Protein AF-A0A9E5M6S0-F1 (afdb_monomer_lite)

Secondary structure (DSSP, 8-state):
--TT-HHHHTS-HHHHHHHHHHHHHHHHHHHHHHTT-HHHHHHHHHHHHHH-TT---HHHHHHHHHHHHHHHHHHHHHHHHHHHT-HHHHHHHHHHHHHH-TT-THHHHHHTTT---HHHHHHHHHHHHHHHHTT-HHHHHHTHHHHHHHHTT-HHHHHHHHHHHHHHHHHHHHHHHHHHHHHTT-HHHHHHHHHHHHHH-TT-HHHHHHHHHHHHHTHHHHHHHHHHHHHHHT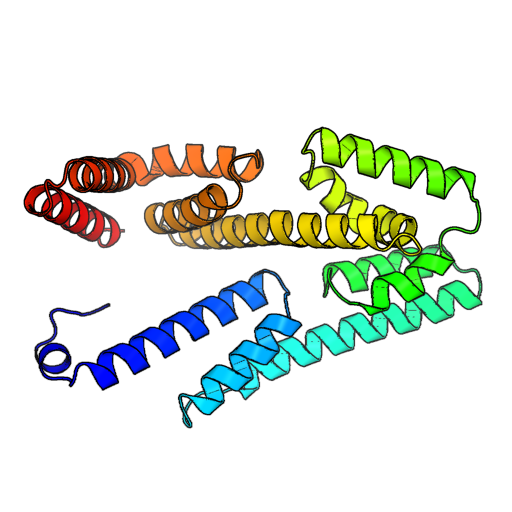T-HHHHHHHHHHHHHHHH--

Sequence (254 aa):
MGEYLPEIRLLPREKKRQVLDFTRNANQLLAALEVKDYDRGAQLVKSLNAMAKDFDDSKPLAAIETARTVSAMHLAKAKTAAASGDRATLEAELRAATEIWPRNPALAEVSSAIFTQTDLQQQALSDFDHLYAQKNLRQIFDDKVRFIAATAMYPERQEKLKGVLDRVQSAEAALMRASELAKRGDPAGAWESVEHGFSDYPDDPKLNQVRADLTTQAAGFVKSIRTAQDMEKKRQLGSSLAWYLRAQQEYRMV

Radius of gyration: 22.42 Å; chains: 1; bounding box: 46×42×65 Å

Structure (mmCIF, N/CA/C/O backbone):
data_AF-A0A9E5M6S0-F1
#
_entry.id   AF-A0A9E5M6S0-F1
#
loop_
_atom_site.group_PDB
_atom_site.id
_atom_site.type_symbol
_atom_site.label_atom_id
_atom_site.label_alt_id
_atom_site.label_comp_id
_atom_site.label_asym_id
_atom_site.label_entity_id
_atom_site.label_seq_id
_atom_site.pdbx_PDB_ins_code
_atom_site.Cartn_x
_atom_site.Cartn_y
_atom_site.Cartn_z
_atom_site.occupancy
_atom_site.B_iso_or_equiv
_atom_site.auth_seq_id
_atom_site.auth_comp_id
_atom_site.auth_asym_id
_atom_site.auth_atom_id
_atom_site.pdbx_PDB_model_num
ATOM 1 N N . MET A 1 1 ? -13.013 -3.732 22.972 1.00 48.31 1 MET A N 1
ATOM 2 C CA . MET A 1 1 ? -12.195 -4.398 24.013 1.00 48.31 1 MET A CA 1
ATOM 3 C C . MET A 1 1 ? -12.918 -4.318 25.356 1.00 48.31 1 MET A C 1
ATOM 5 O O . MET A 1 1 ? -13.374 -3.242 25.718 1.00 48.31 1 MET A O 1
ATOM 9 N N . GLY A 1 2 ? -13.113 -5.450 26.041 1.00 44.06 2 GLY A N 1
ATOM 10 C CA . GLY A 1 2 ? -13.986 -5.612 27.217 1.00 44.06 2 GLY A CA 1
ATOM 11 C C . GLY A 1 2 ? -13.452 -5.042 28.537 1.00 44.06 2 GLY A C 1
ATOM 12 O O . GLY A 1 2 ? -13.327 -5.775 29.511 1.00 44.06 2 GLY A O 1
ATOM 13 N N . GLU A 1 3 ? -13.182 -3.738 28.603 1.00 47.72 3 GLU A N 1
ATOM 14 C CA . GLU A 1 3 ? -12.659 -3.050 29.804 1.00 47.72 3 GLU A CA 1
ATOM 15 C C . GLU A 1 3 ? -13.552 -3.146 31.063 1.00 47.72 3 GLU A C 1
ATOM 17 O O . GLU A 1 3 ? -13.116 -2.817 32.169 1.00 47.72 3 GLU A O 1
ATOM 22 N N . TYR A 1 4 ? -14.788 -3.631 30.912 1.00 52.41 4 TYR A N 1
ATOM 23 C CA . TYR A 1 4 ? -15.771 -3.786 31.987 1.00 52.41 4 TYR A CA 1
ATOM 24 C C . TYR A 1 4 ? -15.901 -5.220 32.525 1.00 52.41 4 TYR A C 1
ATOM 26 O O . TYR A 1 4 ? -16.697 -5.446 33.434 1.00 52.41 4 TYR A O 1
ATOM 34 N N . LEU A 1 5 ? -15.123 -6.184 32.015 1.00 51.06 5 LEU A N 1
ATOM 35 C CA . LEU A 1 5 ? -15.074 -7.528 32.596 1.00 51.06 5 LEU A CA 1
ATOM 36 C C . LEU A 1 5 ? -14.323 -7.487 33.946 1.00 51.06 5 LEU A C 1
ATOM 38 O O . LEU A 1 5 ? -13.187 -6.996 33.985 1.00 51.06 5 LEU A O 1
ATOM 42 N N . PRO A 1 6 ? -14.909 -7.997 35.052 1.00 52.84 6 PRO A N 1
ATOM 43 C CA . PRO A 1 6 ? -14.299 -7.960 36.388 1.00 52.84 6 PRO A CA 1
ATOM 44 C C . PRO A 1 6 ? -12.884 -8.552 36.429 1.00 52.84 6 PRO A C 1
ATOM 46 O O . PRO A 1 6 ? -12.001 -8.026 37.105 1.00 52.84 6 PRO A O 1
ATOM 49 N N . GLU A 1 7 ? -12.647 -9.592 35.633 1.00 55.56 7 GLU A N 1
ATOM 50 C CA . GLU A 1 7 ? -11.371 -10.305 35.525 1.00 55.56 7 GLU A CA 1
ATOM 51 C C . GLU A 1 7 ? -10.257 -9.438 34.916 1.00 55.56 7 GLU A C 1
ATOM 53 O O . GLU A 1 7 ? -9.112 -9.487 35.361 1.00 55.56 7 GLU A O 1
ATOM 58 N N . ILE A 1 8 ? -10.589 -8.563 33.958 1.00 55.00 8 ILE A N 1
ATOM 59 C CA . ILE A 1 8 ? -9.624 -7.667 33.298 1.00 55.00 8 ILE A CA 1
ATOM 60 C C . ILE A 1 8 ? -9.275 -6.477 34.202 1.00 55.00 8 ILE A C 1
ATOM 62 O O . ILE A 1 8 ? -8.149 -5.973 34.165 1.00 55.00 8 ILE A O 1
ATOM 66 N N . ARG A 1 9 ? -10.187 -6.037 35.080 1.00 55.31 9 ARG A N 1
ATOM 67 C CA . ARG A 1 9 ? -9.901 -4.960 36.046 1.00 55.31 9 ARG A CA 1
ATOM 68 C C . ARG A 1 9 ? -8.798 -5.335 37.035 1.00 55.31 9 ARG A C 1
ATOM 70 O O . ARG A 1 9 ? -7.980 -4.466 37.337 1.00 55.31 9 ARG A O 1
ATOM 77 N N . LEU A 1 10 ? -8.727 -6.605 37.432 1.00 58.88 10 LEU A N 1
ATOM 78 C CA . LEU A 1 10 ? -7.769 -7.143 38.405 1.00 58.88 10 LEU A CA 1
ATOM 79 C C . LEU A 1 10 ? -6.366 -7.411 37.831 1.00 58.88 10 LEU A C 1
ATOM 81 O O . LEU A 1 10 ? -5.437 -7.666 38.597 1.00 58.88 10 LEU A O 1
ATOM 85 N N . LEU A 1 11 ? -6.172 -7.333 36.506 1.00 63.41 11 LEU A N 1
ATOM 86 C CA . LEU A 1 11 ? -4.843 -7.523 35.923 1.00 63.41 11 LEU A CA 1
ATOM 87 C C . LEU A 1 11 ? -3.882 -6.377 36.301 1.00 63.41 11 LEU A C 1
ATOM 89 O O . LEU A 1 11 ? -4.241 -5.200 36.154 1.00 63.41 11 LEU A O 1
ATOM 93 N N . PRO A 1 12 ? -2.628 -6.694 36.683 1.00 78.06 12 PRO A N 1
ATOM 94 C CA . PRO A 1 12 ? -1.575 -5.701 36.857 1.00 78.06 12 PRO A CA 1
ATOM 95 C C . PRO A 1 12 ? -1.398 -4.834 35.605 1.00 78.06 12 PRO A C 1
ATOM 97 O O . PRO A 1 12 ? -1.470 -5.327 34.476 1.00 78.06 12 PRO A O 1
ATOM 100 N N . ARG A 1 13 ? -1.116 -3.540 35.802 1.00 74.56 13 ARG A N 1
ATOM 101 C CA . ARG A 1 13 ? -0.947 -2.552 34.719 1.00 74.56 13 ARG A CA 1
ATOM 102 C C . ARG A 1 13 ? 0.069 -2.989 33.658 1.00 74.56 13 ARG A C 1
ATOM 104 O O . ARG A 1 13 ? -0.164 -2.759 32.476 1.00 74.56 13 ARG A O 1
ATOM 111 N N . GLU A 1 14 ? 1.145 -3.654 34.069 1.00 79.38 14 GLU A N 1
ATOM 112 C CA . GLU A 1 14 ? 2.174 -4.173 33.159 1.00 79.38 14 GLU A CA 1
ATOM 113 C C . GLU A 1 14 ? 1.622 -5.206 32.172 1.00 79.38 14 GLU A C 1
ATOM 115 O O . GLU A 1 14 ? 1.847 -5.101 30.969 1.00 79.38 14 GLU A O 1
ATOM 120 N N . LYS A 1 15 ? 0.792 -6.144 32.637 1.00 78.44 15 LYS A N 1
ATOM 121 C CA . LYS A 1 15 ? 0.162 -7.128 31.749 1.00 78.44 15 LYS A CA 1
ATOM 122 C C . LYS A 1 15 ? -0.850 -6.481 30.797 1.00 78.44 15 LYS A C 1
ATOM 124 O O . LYS A 1 15 ? -0.950 -6.884 29.645 1.00 78.44 15 LYS A O 1
ATOM 129 N N . LYS A 1 16 ? -1.562 -5.437 31.243 1.00 78.69 16 LYS A N 1
ATOM 130 C CA . LYS A 1 16 ? -2.451 -4.649 30.365 1.00 78.69 16 LYS A CA 1
ATOM 131 C C . LYS A 1 16 ? -1.670 -3.949 29.249 1.00 78.69 16 LYS A C 1
ATOM 133 O O . LYS A 1 16 ? -2.137 -3.933 28.115 1.00 78.69 16 LYS A O 1
ATOM 138 N N . ARG A 1 17 ? -0.478 -3.410 29.547 1.00 81.44 17 ARG A N 1
ATOM 139 C CA . ARG A 1 17 ? 0.418 -2.831 28.528 1.00 81.44 17 ARG A CA 1
ATOM 140 C C . ARG A 1 17 ? 0.908 -3.885 27.542 1.00 81.44 17 ARG A C 1
ATOM 142 O O . ARG A 1 17 ? 0.818 -3.646 26.349 1.00 81.44 17 ARG A O 1
ATOM 149 N N . GLN A 1 18 ? 1.327 -5.057 28.018 1.00 83.06 18 GLN A N 1
ATOM 150 C CA . GLN A 1 18 ? 1.767 -6.151 27.141 1.00 83.06 18 GLN A CA 1
ATOM 151 C C . GLN A 1 18 ? 0.671 -6.589 26.160 1.00 83.06 18 GLN A C 1
ATOM 153 O O . GLN A 1 18 ? 0.927 -6.698 24.966 1.00 83.06 18 GLN A O 1
ATOM 158 N N . VAL A 1 19 ? -0.567 -6.768 26.638 1.00 83.94 19 VAL A N 1
ATOM 159 C CA . VAL A 1 19 ? -1.716 -7.099 25.775 1.00 83.94 19 VAL A CA 1
ATOM 160 C C . VAL A 1 19 ? -2.000 -5.981 24.769 1.00 83.94 19 VAL A C 1
ATOM 162 O O . VAL A 1 19 ? -2.287 -6.252 23.601 1.00 83.94 19 VAL A O 1
ATOM 165 N N . LEU A 1 20 ? -1.910 -4.721 25.200 1.00 82.12 20 LEU A N 1
ATOM 166 C CA . LEU A 1 20 ? -2.103 -3.568 24.325 1.00 82.12 20 LEU A CA 1
ATOM 167 C C . LEU A 1 20 ? -1.041 -3.507 23.219 1.00 82.12 20 LEU A C 1
ATOM 169 O O . LEU A 1 20 ? -1.392 -3.312 22.058 1.00 82.12 20 LEU A O 1
ATOM 173 N N . ASP A 1 21 ? 0.231 -3.688 23.563 1.00 85.25 21 ASP A N 1
ATOM 174 C CA . ASP A 1 21 ? 1.340 -3.643 22.607 1.00 85.25 21 ASP A CA 1
ATOM 175 C C . ASP A 1 21 ? 1.281 -4.825 21.630 1.00 85.25 21 ASP A C 1
ATOM 177 O O . ASP A 1 21 ? 1.436 -4.627 20.424 1.00 85.25 21 ASP A O 1
ATOM 181 N N . PHE A 1 22 ? 0.926 -6.021 22.110 1.00 88.56 22 PHE A N 1
ATOM 182 C CA . PHE A 1 22 ? 0.662 -7.175 21.248 1.00 88.56 22 PHE A CA 1
ATOM 183 C C . PHE A 1 22 ? -0.480 -6.896 20.261 1.00 88.56 22 PHE A C 1
ATOM 185 O O . PHE A 1 22 ? -0.320 -7.076 19.056 1.00 88.56 22 PHE A O 1
ATOM 192 N N . THR A 1 23 ? -1.616 -6.383 20.748 1.00 85.50 23 THR A N 1
ATOM 193 C CA . THR A 1 23 ? -2.778 -6.050 19.901 1.00 85.50 23 THR A CA 1
ATOM 194 C C . THR A 1 23 ? -2.412 -5.006 18.845 1.00 85.50 23 THR A C 1
ATOM 196 O O . THR A 1 23 ? -2.790 -5.129 17.682 1.00 85.50 23 THR A O 1
ATOM 199 N N . ARG A 1 24 ? -1.650 -3.976 19.230 1.00 84.06 24 ARG A N 1
ATOM 200 C CA . ARG A 1 24 ? -1.168 -2.944 18.303 1.00 84.06 24 ARG A CA 1
ATOM 201 C C . ARG A 1 24 ? -0.289 -3.542 17.213 1.00 84.06 24 ARG A C 1
ATOM 203 O O . ARG A 1 24 ? -0.528 -3.260 16.043 1.00 84.06 24 ARG A O 1
ATOM 210 N N . ASN A 1 25 ? 0.678 -4.382 17.573 1.00 87.75 25 ASN A N 1
ATOM 211 C CA . ASN A 1 25 ? 1.565 -5.022 16.604 1.00 87.75 25 ASN A CA 1
ATOM 212 C C . ASN A 1 25 ? 0.819 -5.995 15.683 1.00 87.75 25 ASN A C 1
ATOM 214 O O . ASN A 1 25 ? 1.120 -6.047 14.493 1.00 87.75 25 ASN A O 1
ATOM 218 N N . ALA A 1 26 ? -0.182 -6.714 16.195 1.00 87.56 26 ALA A N 1
ATOM 219 C CA . ALA A 1 26 ? -1.032 -7.591 15.393 1.00 87.56 26 ALA A CA 1
ATOM 220 C C . ALA A 1 26 ? -1.849 -6.792 14.364 1.00 87.56 26 ALA A C 1
ATOM 222 O O . ALA A 1 26 ? -1.874 -7.141 13.186 1.00 87.56 26 ALA A O 1
ATOM 223 N N . ASN A 1 27 ? -2.436 -5.665 14.776 1.00 85.38 27 ASN A N 1
ATOM 224 C CA . ASN A 1 27 ? -3.146 -4.769 13.862 1.00 85.38 27 ASN A CA 1
ATOM 225 C C . ASN A 1 27 ? -2.202 -4.143 12.824 1.00 85.38 27 ASN A C 1
ATOM 227 O O . ASN A 1 27 ? -2.553 -4.048 11.651 1.00 85.38 27 ASN A O 1
ATOM 231 N N . GLN A 1 28 ? -0.987 -3.757 13.230 1.00 86.06 28 GLN A N 1
ATOM 232 C CA . GLN A 1 28 ? 0.033 -3.272 12.297 1.00 86.06 28 GLN A CA 1
ATOM 233 C C . GLN A 1 28 ? 0.459 -4.353 11.300 1.00 86.06 28 GLN A C 1
ATOM 235 O O . GLN A 1 28 ? 0.736 -4.027 10.150 1.00 86.06 28 GLN A O 1
ATOM 240 N N . LEU A 1 29 ? 0.522 -5.624 11.715 1.00 91.06 29 LEU A N 1
ATOM 241 C CA . LEU A 1 29 ? 0.863 -6.730 10.821 1.00 91.06 29 LEU A CA 1
ATOM 242 C C . LEU A 1 29 ? -0.214 -6.892 9.750 1.00 91.06 29 LEU A C 1
ATOM 244 O O . LEU A 1 29 ? 0.118 -6.973 8.573 1.00 91.06 29 LEU A O 1
ATOM 248 N N . LEU A 1 30 ? -1.487 -6.886 10.148 1.00 87.31 30 LEU A N 1
ATOM 249 C CA . LEU A 1 30 ? -2.602 -6.928 9.202 1.00 87.31 30 LEU A CA 1
ATOM 250 C C . LEU A 1 30 ? -2.524 -5.765 8.210 1.00 87.31 30 LEU A C 1
ATOM 252 O O . LEU A 1 30 ? -2.529 -6.000 7.006 1.00 87.31 30 LEU A O 1
ATOM 256 N N . ALA A 1 31 ? -2.337 -4.539 8.707 1.00 83.38 31 ALA A N 1
ATOM 257 C CA . ALA A 1 31 ? -2.191 -3.365 7.854 1.00 83.38 31 ALA A CA 1
ATOM 258 C C . ALA A 1 31 ? -1.013 -3.507 6.874 1.00 83.38 31 ALA A C 1
ATOM 260 O O . ALA A 1 31 ? -1.179 -3.249 5.686 1.00 83.38 31 ALA A O 1
ATOM 261 N N . ALA A 1 32 ? 0.151 -3.974 7.341 1.00 87.62 32 ALA A N 1
ATOM 262 C CA . ALA A 1 32 ? 1.327 -4.198 6.500 1.00 87.62 32 ALA A CA 1
ATOM 263 C C . ALA A 1 32 ? 1.067 -5.239 5.398 1.00 87.62 32 ALA A C 1
ATOM 265 O O . ALA A 1 32 ? 1.475 -5.037 4.256 1.00 87.62 32 ALA A O 1
ATOM 266 N N . LEU A 1 33 ? 0.363 -6.330 5.711 1.00 89.94 33 LEU A N 1
ATOM 267 C CA . LEU A 1 33 ? 0.014 -7.364 4.732 1.00 89.94 33 LEU A CA 1
ATOM 268 C C . LEU A 1 33 ? -0.991 -6.861 3.689 1.00 89.94 33 LEU A C 1
ATOM 270 O O . LEU A 1 33 ? -0.828 -7.145 2.504 1.00 89.94 33 LEU A O 1
ATOM 274 N N . GLU A 1 34 ? -1.988 -6.076 4.098 1.00 84.88 34 GLU A N 1
ATOM 275 C CA . GLU A 1 34 ? -2.956 -5.464 3.178 1.00 84.88 34 GLU A CA 1
ATOM 276 C C . GLU A 1 34 ? -2.284 -4.503 2.194 1.00 84.88 34 GLU A C 1
ATOM 278 O O . GLU A 1 34 ? -2.587 -4.513 0.999 1.00 84.88 34 GLU A O 1
ATOM 283 N N . VAL A 1 35 ? -1.320 -3.710 2.673 1.00 84.62 35 VAL A N 1
ATOM 284 C CA . VAL A 1 35 ? -0.530 -2.815 1.818 1.00 84.62 35 VAL A CA 1
ATOM 285 C C . VAL A 1 35 ? 0.682 -3.506 1.193 1.00 84.62 35 VAL A C 1
ATOM 287 O O . VAL A 1 35 ? 1.555 -2.836 0.651 1.00 84.62 35 VAL A O 1
ATOM 290 N N . LYS A 1 36 ? 0.749 -4.845 1.229 1.00 90.69 36 LYS A N 1
ATOM 291 C CA . LYS A 1 36 ? 1.831 -5.663 0.647 1.00 90.69 36 LYS A CA 1
ATOM 292 C C . LYS A 1 36 ? 3.238 -5.183 1.041 1.00 90.69 36 LYS A C 1
ATOM 294 O O . LYS A 1 36 ? 4.200 -5.357 0.289 1.00 90.69 36 LYS A O 1
ATOM 299 N N . ASP A 1 37 ? 3.367 -4.581 2.221 1.00 88.00 37 ASP A N 1
ATOM 300 C CA . ASP A 1 37 ? 4.643 -4.231 2.830 1.00 88.00 37 ASP A CA 1
ATOM 301 C C . ASP A 1 37 ? 5.173 -5.457 3.569 1.00 88.00 37 ASP A C 1
ATOM 303 O O . ASP A 1 37 ? 5.103 -5.595 4.794 1.00 88.00 37 ASP A O 1
ATOM 307 N N . TYR A 1 38 ? 5.667 -6.406 2.780 1.00 92.25 38 TYR A N 1
ATOM 308 C CA . TYR A 1 38 ? 6.149 -7.680 3.292 1.00 92.25 38 TYR A CA 1
ATOM 309 C C . TYR A 1 38 ? 7.408 -7.537 4.158 1.00 92.25 38 TYR A C 1
ATOM 311 O O . TYR A 1 38 ? 7.647 -8.379 5.024 1.00 92.25 38 TYR A O 1
ATOM 319 N N . ASP A 1 39 ? 8.186 -6.463 3.987 1.00 91.12 39 ASP A N 1
ATOM 320 C CA . ASP A 1 39 ? 9.346 -6.173 4.835 1.00 91.12 39 ASP A CA 1
ATOM 321 C C . ASP A 1 39 ? 8.913 -5.763 6.233 1.00 91.12 39 ASP A C 1
ATOM 323 O O . ASP A 1 39 ? 9.363 -6.354 7.223 1.00 91.12 39 ASP A O 1
ATOM 327 N N . ARG A 1 40 ? 7.979 -4.813 6.324 1.00 90.06 40 ARG A N 1
ATOM 328 C CA . ARG A 1 40 ? 7.399 -4.428 7.605 1.00 90.06 40 ARG A CA 1
ATOM 329 C C . ARG A 1 40 ? 6.625 -5.583 8.234 1.00 90.06 40 ARG A C 1
ATOM 331 O O . ARG A 1 40 ? 6.774 -5.827 9.432 1.00 90.06 40 ARG A O 1
ATOM 338 N N . GLY A 1 41 ? 5.865 -6.328 7.433 1.00 92.50 41 GLY A N 1
ATOM 339 C CA . GLY A 1 41 ? 5.147 -7.524 7.868 1.00 92.50 41 GLY A CA 1
ATOM 340 C C . GLY A 1 41 ? 6.083 -8.548 8.515 1.00 92.50 41 GLY A C 1
ATOM 341 O O . GLY A 1 41 ? 5.850 -8.965 9.646 1.00 92.50 41 GLY A O 1
ATOM 342 N N . ALA A 1 42 ? 7.204 -8.879 7.868 1.00 93.19 42 ALA A N 1
ATOM 343 C CA . ALA A 1 42 ? 8.171 -9.838 8.405 1.00 93.19 42 ALA A CA 1
ATOM 344 C C . ALA A 1 42 ? 8.797 -9.377 9.735 1.00 93.19 42 ALA A C 1
ATOM 346 O O . ALA A 1 42 ? 9.023 -10.192 10.632 1.00 93.19 42 ALA A O 1
ATOM 347 N N . GLN A 1 43 ? 9.065 -8.076 9.894 1.00 93.88 43 GLN A N 1
ATOM 348 C CA . GLN A 1 43 ? 9.548 -7.518 11.164 1.00 93.88 43 GLN A CA 1
ATOM 349 C C . GLN A 1 43 ? 8.503 -7.645 12.280 1.00 93.88 43 GLN A C 1
ATOM 351 O O . GLN A 1 43 ? 8.843 -8.006 13.408 1.00 93.88 43 GLN A O 1
ATOM 356 N N . LEU A 1 44 ? 7.234 -7.372 11.968 1.00 93.19 44 LEU A N 1
ATOM 357 C CA . LEU A 1 44 ? 6.132 -7.452 12.925 1.00 93.19 44 LEU A CA 1
ATOM 358 C C . LEU A 1 44 ? 5.843 -8.893 13.349 1.00 93.19 44 LEU A C 1
ATOM 360 O O . LEU A 1 44 ? 5.655 -9.130 14.538 1.00 93.19 44 LEU A O 1
ATOM 364 N N . VAL A 1 45 ? 5.905 -9.858 12.426 1.00 94.00 45 VAL A N 1
ATOM 365 C CA . VAL A 1 45 ? 5.807 -11.295 12.743 1.00 94.00 45 VAL A CA 1
ATOM 366 C C . VAL A 1 45 ? 6.878 -11.703 13.759 1.00 94.00 45 VAL A C 1
ATOM 368 O O . VAL A 1 45 ? 6.554 -12.286 14.792 1.00 94.00 45 VAL A O 1
ATOM 371 N N . LYS A 1 46 ? 8.145 -11.330 13.523 1.00 93.25 46 LYS A N 1
ATOM 372 C CA . LYS A 1 46 ? 9.246 -11.603 14.467 1.00 93.25 46 LYS A CA 1
ATOM 373 C C . LYS A 1 46 ? 9.010 -10.949 15.828 1.00 93.25 46 LYS A C 1
ATOM 375 O O . LYS A 1 46 ? 9.272 -11.560 16.861 1.00 93.25 46 LYS A O 1
ATOM 380 N N . SER A 1 47 ? 8.512 -9.713 15.834 1.00 91.88 47 SER A N 1
ATOM 381 C CA . SER A 1 47 ? 8.201 -8.987 17.066 1.00 91.88 47 SER A CA 1
ATOM 382 C C . SER A 1 47 ? 7.070 -9.650 17.859 1.00 91.88 47 SER A C 1
ATOM 384 O O . SER A 1 47 ? 7.191 -9.778 19.074 1.00 91.88 47 SER A O 1
ATOM 386 N N . LEU A 1 48 ? 6.011 -10.115 17.190 1.00 92.44 48 LEU A N 1
ATOM 387 C CA . LEU A 1 48 ? 4.879 -10.805 17.815 1.00 92.44 48 LEU A CA 1
ATOM 388 C C . LEU A 1 48 ? 5.284 -12.159 18.403 1.00 92.44 48 LEU A C 1
ATOM 390 O O . LEU A 1 48 ? 4.952 -12.425 19.554 1.00 92.44 48 LEU A O 1
ATOM 394 N N . ASN A 1 49 ? 6.068 -12.955 17.671 1.00 91.94 49 ASN A N 1
ATOM 395 C CA . ASN A 1 49 ? 6.592 -14.232 18.167 1.00 91.94 49 ASN A CA 1
ATOM 396 C C . ASN A 1 49 ? 7.504 -14.033 19.402 1.00 91.94 49 ASN A C 1
ATOM 398 O O . ASN A 1 49 ? 7.447 -14.780 20.376 1.00 91.94 49 ASN A O 1
ATOM 402 N N . ALA A 1 50 ? 8.298 -12.954 19.430 1.00 90.50 50 ALA A N 1
ATOM 403 C CA . ALA A 1 50 ? 9.108 -12.612 20.602 1.00 90.50 50 ALA A CA 1
ATOM 404 C C . ALA A 1 50 ? 8.271 -12.177 21.825 1.00 90.50 50 ALA A C 1
ATOM 406 O O . ALA A 1 50 ? 8.696 -12.392 22.962 1.00 90.50 50 ALA A O 1
ATOM 407 N N . MET A 1 51 ? 7.104 -11.557 21.612 1.00 88.12 51 MET A N 1
ATOM 408 C CA . MET A 1 51 ? 6.196 -11.128 22.687 1.00 88.12 51 MET A CA 1
ATOM 409 C C . MET A 1 51 ? 5.340 -12.272 23.235 1.00 88.12 51 MET A C 1
ATOM 411 O O . MET A 1 51 ? 5.064 -12.300 24.434 1.00 88.12 51 MET A O 1
ATOM 415 N N . ALA A 1 52 ? 4.914 -13.193 22.372 1.00 87.88 52 ALA A N 1
ATOM 416 C CA . ALA A 1 52 ? 3.982 -14.262 22.700 1.00 87.88 52 ALA A CA 1
ATOM 417 C C . ALA A 1 52 ? 4.437 -15.570 22.041 1.00 87.88 52 ALA A C 1
ATOM 419 O O . ALA A 1 52 ? 4.389 -15.714 20.823 1.00 87.88 52 ALA A O 1
ATOM 420 N N . LYS A 1 53 ? 4.875 -16.537 22.857 1.00 84.50 53 LYS A N 1
ATOM 421 C CA . LYS A 1 53 ? 5.391 -17.833 22.373 1.00 84.50 53 LYS A CA 1
ATOM 422 C C . LYS A 1 53 ? 4.327 -18.717 21.716 1.00 84.50 53 LYS A C 1
ATOM 424 O O . LYS A 1 53 ? 4.668 -19.676 21.037 1.00 84.50 53 LYS A O 1
ATOM 429 N N . ASP A 1 54 ? 3.061 -18.446 21.998 1.00 86.88 54 ASP A N 1
ATOM 430 C CA . ASP A 1 54 ? 1.880 -19.118 21.461 1.00 86.88 54 ASP A CA 1
ATOM 431 C C . ASP A 1 54 ? 1.357 -18.467 20.170 1.00 86.88 54 ASP A C 1
ATOM 433 O O . ASP A 1 54 ? 0.398 -18.960 19.577 1.00 86.88 54 ASP A O 1
ATOM 437 N N . PHE A 1 55 ? 1.981 -17.378 19.710 1.00 89.25 55 PHE A N 1
ATOM 438 C CA . PHE A 1 55 ? 1.662 -16.773 18.425 1.00 89.25 55 PHE A CA 1
ATOM 439 C C . PHE A 1 55 ? 2.078 -17.695 17.269 1.00 89.25 55 PHE A C 1
ATOM 441 O O . PHE A 1 55 ? 3.254 -18.014 17.104 1.00 89.25 55 PHE A O 1
ATOM 448 N N . ASP A 1 56 ? 1.108 -18.086 16.441 1.00 88.75 56 ASP A N 1
ATOM 449 C CA . ASP A 1 56 ? 1.344 -18.845 15.211 1.00 88.75 56 ASP A CA 1
ATOM 450 C C . ASP A 1 56 ? 1.893 -17.922 14.109 1.00 88.75 56 ASP A C 1
ATOM 452 O O . ASP A 1 56 ? 1.144 -17.250 13.391 1.00 88.75 56 ASP A O 1
ATOM 456 N N . ASP A 1 57 ? 3.219 -17.887 13.977 1.00 91.00 57 ASP A N 1
ATOM 457 C CA . ASP A 1 57 ? 3.912 -17.121 12.943 1.00 91.00 57 ASP A CA 1
ATOM 458 C C . ASP A 1 57 ? 3.919 -17.807 11.569 1.00 91.00 57 ASP A C 1
ATOM 460 O O . ASP A 1 57 ? 4.198 -17.152 10.560 1.00 91.00 57 ASP A O 1
ATOM 464 N N . SER A 1 58 ? 3.551 -19.089 11.498 1.00 90.81 58 SER A N 1
ATOM 465 C CA . SER A 1 58 ? 3.686 -19.899 10.287 1.00 90.81 58 SER A CA 1
ATOM 466 C C . SER A 1 58 ? 2.841 -19.361 9.132 1.00 90.81 58 SER A C 1
ATOM 468 O O . SER A 1 58 ? 3.334 -19.219 8.014 1.00 90.81 58 SER A O 1
ATOM 470 N N . LYS A 1 59 ? 1.584 -18.986 9.399 1.00 89.81 59 LYS A N 1
ATOM 471 C CA . LYS A 1 59 ? 0.653 -18.459 8.390 1.00 89.81 59 LYS A CA 1
ATOM 472 C C . LYS A 1 59 ? 1.094 -17.115 7.803 1.00 89.81 59 LYS A C 1
ATOM 474 O O . LYS A 1 59 ? 1.221 -17.038 6.578 1.00 89.81 59 LYS A O 1
ATOM 479 N N . PRO A 1 60 ? 1.316 -16.050 8.605 1.00 91.75 60 PRO A N 1
ATOM 480 C CA . PRO A 1 60 ? 1.720 -14.765 8.045 1.00 91.75 60 PRO A CA 1
ATOM 481 C C . PRO A 1 60 ? 3.094 -14.847 7.371 1.00 91.75 60 PRO A C 1
ATOM 483 O O . PRO A 1 60 ? 3.287 -14.232 6.323 1.00 91.75 60 PRO A O 1
ATOM 486 N N . LEU A 1 61 ? 4.025 -15.643 7.909 1.00 92.44 61 LEU A N 1
ATOM 487 C CA . LEU A 1 61 ? 5.343 -15.828 7.305 1.00 92.44 61 LEU A CA 1
ATOM 488 C C . LEU A 1 61 ? 5.255 -16.577 5.971 1.00 92.44 61 LEU A C 1
ATOM 490 O O . LEU A 1 61 ? 5.854 -16.135 4.995 1.00 92.44 61 LEU A O 1
ATOM 494 N N . ALA A 1 62 ? 4.457 -17.645 5.882 1.00 93.25 62 ALA A N 1
ATOM 495 C CA . ALA A 1 62 ? 4.240 -18.363 4.628 1.00 93.25 62 ALA A CA 1
ATOM 496 C C . ALA A 1 62 ? 3.625 -17.463 3.546 1.00 93.25 62 ALA A C 1
ATOM 498 O O . ALA A 1 62 ? 4.061 -17.508 2.396 1.00 93.25 62 ALA A O 1
ATOM 499 N N . ALA A 1 63 ? 2.651 -16.617 3.900 1.00 92.50 63 ALA A N 1
ATOM 500 C CA . ALA A 1 63 ? 2.056 -15.663 2.965 1.00 92.50 63 ALA A CA 1
ATOM 501 C C . ALA A 1 63 ? 3.093 -14.654 2.435 1.00 92.50 63 ALA A C 1
ATOM 503 O O . ALA A 1 63 ? 3.181 -14.442 1.224 1.00 92.50 63 ALA A O 1
ATOM 504 N N . ILE A 1 64 ? 3.915 -14.088 3.329 1.00 93.81 64 ILE A N 1
ATOM 505 C CA . ILE A 1 64 ? 5.003 -13.161 2.979 1.00 93.81 64 ILE A CA 1
ATOM 506 C C . ILE A 1 64 ? 6.024 -13.833 2.054 1.00 93.81 64 ILE A C 1
ATOM 508 O O . ILE A 1 64 ? 6.325 -13.308 0.982 1.00 93.81 64 ILE A O 1
ATOM 512 N N . GLU A 1 65 ? 6.548 -14.994 2.444 1.00 93.69 65 GLU A N 1
ATOM 513 C CA . GLU A 1 65 ? 7.594 -15.685 1.685 1.00 93.69 65 GLU A CA 1
ATOM 514 C C . GLU A 1 65 ? 7.082 -16.188 0.333 1.00 93.69 65 GLU A C 1
ATOM 516 O O . GLU A 1 65 ? 7.794 -16.102 -0.668 1.00 93.69 65 GLU A O 1
ATOM 521 N N . THR A 1 66 ? 5.820 -16.620 0.259 1.00 94.62 66 THR A N 1
ATOM 522 C CA . THR A 1 66 ? 5.178 -16.966 -1.017 1.00 94.62 66 THR A CA 1
ATOM 523 C C . THR A 1 66 ? 5.108 -15.744 -1.927 1.00 94.62 66 THR A C 1
ATOM 525 O O . THR A 1 66 ? 5.564 -15.809 -3.066 1.00 94.62 66 THR A O 1
ATOM 528 N N . ALA A 1 67 ? 4.605 -14.607 -1.437 1.00 93.75 67 ALA A N 1
ATOM 529 C CA . ALA A 1 67 ? 4.504 -13.394 -2.245 1.00 93.75 67 ALA A CA 1
ATOM 530 C C . ALA A 1 67 ? 5.880 -12.897 -2.725 1.00 93.75 67 ALA A C 1
ATOM 532 O O . ALA A 1 67 ? 6.042 -12.561 -3.901 1.00 93.75 67 ALA A O 1
ATOM 533 N N . ARG A 1 68 ? 6.894 -12.917 -1.848 1.00 94.50 68 ARG A N 1
ATOM 534 C CA . ARG A 1 68 ? 8.284 -12.588 -2.204 1.00 94.50 68 ARG A CA 1
ATOM 535 C C . ARG A 1 68 ? 8.837 -13.524 -3.270 1.00 94.50 68 ARG A C 1
ATOM 537 O O . ARG A 1 68 ? 9.397 -13.050 -4.254 1.00 94.50 68 ARG A O 1
ATOM 544 N N . THR A 1 69 ? 8.646 -14.831 -3.102 1.00 94.81 69 THR A N 1
ATOM 545 C CA . THR A 1 69 ? 9.138 -15.846 -4.041 1.00 94.81 69 THR A CA 1
ATOM 546 C C . THR A 1 69 ? 8.482 -15.689 -5.407 1.00 94.81 69 THR A C 1
ATOM 548 O O . THR A 1 69 ? 9.180 -15.641 -6.417 1.00 94.81 69 THR A O 1
ATOM 551 N N . VAL A 1 70 ? 7.156 -15.537 -5.457 1.00 96.00 70 VAL A N 1
ATOM 552 C CA . VAL A 1 70 ? 6.429 -15.368 -6.723 1.00 96.00 70 VAL A CA 1
ATOM 553 C C . VAL A 1 70 ? 6.840 -14.059 -7.409 1.00 96.00 70 VAL A C 1
ATOM 555 O O . VAL A 1 70 ? 7.140 -14.072 -8.601 1.00 96.00 70 VAL A O 1
ATOM 558 N N . SER A 1 71 ? 6.957 -12.947 -6.670 1.00 95.25 71 SER A N 1
ATOM 559 C CA . SER A 1 71 ? 7.481 -11.683 -7.216 1.00 95.25 71 SER A CA 1
ATOM 560 C C . SER A 1 71 ? 8.900 -11.857 -7.776 1.00 95.25 71 SER A C 1
ATOM 562 O O . SER A 1 71 ? 9.170 -11.451 -8.905 1.00 95.25 71 SER A O 1
ATOM 564 N N . ALA A 1 72 ? 9.794 -12.534 -7.047 1.00 94.38 72 ALA A N 1
ATOM 565 C CA . ALA A 1 72 ? 11.156 -12.811 -7.499 1.00 94.38 72 ALA A CA 1
ATOM 566 C C . ALA A 1 72 ? 11.201 -13.699 -8.756 1.00 94.38 72 ALA A C 1
ATOM 568 O O . ALA A 1 72 ? 12.033 -13.469 -9.633 1.00 94.38 72 ALA A O 1
ATOM 569 N N . MET A 1 73 ? 10.295 -14.672 -8.891 1.00 95.62 73 MET A N 1
ATOM 570 C CA . MET A 1 73 ? 10.178 -15.491 -10.102 1.00 95.62 73 MET A CA 1
ATOM 571 C C . MET A 1 73 ? 9.777 -14.656 -11.321 1.00 95.62 73 MET A C 1
ATOM 573 O O . MET A 1 73 ? 10.388 -14.799 -12.381 1.00 95.62 73 MET A O 1
ATOM 577 N N . HIS A 1 74 ? 8.792 -13.766 -11.174 1.00 96.06 74 HIS A N 1
ATOM 578 C CA . HIS A 1 74 ? 8.413 -12.830 -12.234 1.00 96.06 74 HIS A CA 1
ATOM 579 C C . HIS A 1 74 ? 9.586 -11.913 -12.614 1.00 96.06 74 HIS A C 1
ATOM 581 O O . HIS 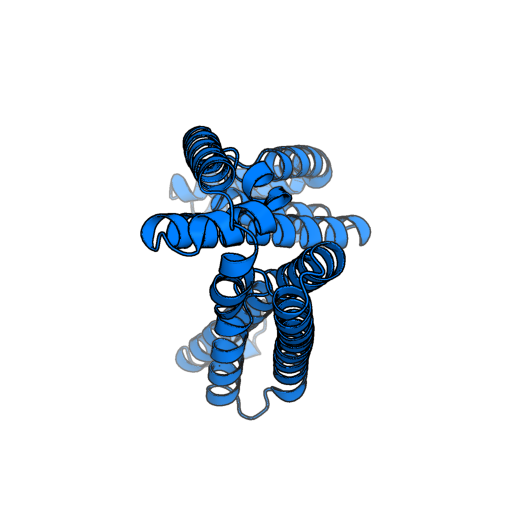A 1 74 ? 9.887 -11.749 -13.794 1.00 96.06 74 HIS A O 1
ATOM 587 N N . LEU A 1 75 ? 10.339 -11.398 -11.635 1.00 93.56 75 LEU A N 1
ATOM 588 C CA . LEU A 1 75 ? 11.548 -10.610 -11.909 1.00 93.56 75 LEU A CA 1
ATOM 589 C C . LEU A 1 75 ? 12.638 -11.407 -12.631 1.00 93.56 75 LEU A C 1
ATOM 591 O O . LEU A 1 75 ? 13.305 -10.871 -13.515 1.00 93.56 75 LEU A O 1
ATOM 595 N N . ALA A 1 76 ? 12.825 -12.682 -12.287 1.00 93.31 76 ALA A N 1
ATOM 596 C CA . ALA A 1 76 ? 13.783 -13.543 -12.970 1.00 93.31 76 ALA A CA 1
ATOM 597 C C . ALA A 1 76 ? 13.395 -13.743 -14.443 1.00 93.31 76 ALA A C 1
ATOM 599 O O . ALA A 1 76 ? 14.242 -13.588 -15.325 1.00 93.31 76 ALA A O 1
ATOM 600 N N . LYS A 1 77 ? 12.112 -14.002 -14.724 1.00 93.50 77 LYS A N 1
ATOM 601 C CA . LYS A 1 77 ? 11.593 -14.093 -16.096 1.00 93.50 77 LYS A CA 1
ATOM 602 C C . LYS A 1 77 ? 11.739 -12.776 -16.854 1.00 93.50 77 LYS A C 1
ATOM 604 O O . LYS A 1 77 ? 12.251 -12.774 -17.972 1.00 93.50 77 LYS A O 1
ATOM 609 N N . ALA A 1 78 ? 11.382 -11.658 -16.228 1.00 91.19 78 ALA A N 1
ATOM 610 C CA . ALA A 1 78 ? 11.589 -10.328 -16.785 1.00 91.19 78 ALA A CA 1
ATOM 611 C C . ALA A 1 78 ? 13.061 -10.102 -17.163 1.00 91.19 78 ALA A C 1
ATOM 613 O O . ALA A 1 78 ? 13.362 -9.701 -18.283 1.00 91.19 78 ALA A O 1
ATOM 614 N N . LYS A 1 79 ? 14.001 -10.459 -16.282 1.00 89.62 79 LYS A N 1
ATOM 615 C CA . LYS A 1 79 ? 15.438 -10.360 -16.561 1.00 89.62 79 LYS A CA 1
ATOM 616 C C . LYS A 1 79 ? 15.868 -11.223 -17.752 1.00 89.62 79 LYS A C 1
ATOM 618 O O . LYS A 1 79 ? 16.673 -10.771 -18.563 1.00 89.62 79 LYS A O 1
ATOM 623 N N . THR A 1 80 ? 15.329 -12.437 -17.891 1.00 91.31 80 THR A N 1
ATOM 624 C CA . THR A 1 80 ? 15.609 -13.279 -19.069 1.00 91.31 80 THR A CA 1
ATOM 625 C C . THR A 1 80 ? 15.042 -12.688 -20.359 1.00 91.31 80 THR A C 1
ATOM 627 O O . THR A 1 80 ? 15.735 -12.688 -21.372 1.00 91.31 80 THR A O 1
ATOM 630 N N . ALA A 1 81 ? 13.837 -12.116 -20.310 1.00 89.50 81 ALA A N 1
ATOM 631 C CA . ALA A 1 81 ? 13.200 -11.460 -21.448 1.00 89.50 81 ALA A CA 1
ATOM 632 C C . ALA A 1 81 ? 13.945 -10.179 -21.869 1.00 89.50 81 ALA A C 1
ATOM 634 O O . ALA A 1 81 ? 14.134 -9.925 -23.056 1.00 89.50 81 ALA A O 1
ATOM 635 N N . ALA A 1 82 ? 14.460 -9.410 -20.903 1.00 85.94 82 ALA A N 1
ATOM 636 C CA . ALA A 1 82 ? 15.331 -8.269 -21.177 1.00 85.94 82 ALA A CA 1
ATOM 637 C C . ALA A 1 82 ? 16.602 -8.690 -21.931 1.00 85.94 82 ALA A C 1
ATOM 639 O O . ALA A 1 82 ? 17.002 -8.023 -22.882 1.00 85.94 82 ALA A O 1
ATOM 640 N N . ALA A 1 83 ? 17.215 -9.813 -21.542 1.00 86.75 83 ALA A N 1
ATOM 641 C CA . ALA A 1 83 ? 18.413 -10.331 -22.199 1.00 86.75 83 ALA A CA 1
ATOM 642 C C . ALA A 1 83 ? 18.147 -10.860 -23.621 1.00 86.75 83 ALA A C 1
ATOM 644 O O . ALA A 1 83 ? 19.027 -10.770 -24.474 1.00 86.75 83 ALA A O 1
ATOM 645 N N . SER A 1 84 ? 16.951 -11.395 -23.892 1.00 87.50 84 SER A N 1
ATOM 646 C CA . SER A 1 84 ? 16.551 -11.859 -25.229 1.00 87.50 84 SER A CA 1
ATOM 647 C C . SER A 1 84 ? 15.966 -10.757 -26.122 1.00 87.50 84 SER A C 1
ATOM 649 O O . SER A 1 84 ? 15.701 -11.010 -27.296 1.00 87.50 84 SER A O 1
ATOM 651 N N . GLY A 1 85 ? 15.760 -9.546 -25.592 1.00 83.50 85 GLY A N 1
ATOM 652 C CA . GLY A 1 85 ? 15.120 -8.435 -26.303 1.00 83.50 85 GLY A CA 1
ATOM 653 C C . GLY A 1 85 ? 13.594 -8.547 -26.415 1.00 83.50 85 GLY A C 1
ATOM 654 O O . GLY A 1 85 ? 12.975 -7.745 -27.117 1.00 83.50 85 GLY A O 1
ATOM 655 N N . ASP A 1 86 ? 12.971 -9.503 -25.720 1.00 88.25 86 ASP A N 1
ATOM 656 C CA . ASP A 1 86 ? 11.518 -9.672 -25.680 1.00 88.25 86 ASP A CA 1
ATOM 657 C C . ASP A 1 86 ? 10.878 -8.654 -24.725 1.00 88.25 86 ASP A C 1
ATOM 659 O O . ASP A 1 86 ? 10.632 -8.909 -23.542 1.00 88.25 86 ASP A O 1
ATOM 663 N N . ARG A 1 87 ? 10.611 -7.459 -25.260 1.00 83.12 87 ARG A N 1
ATOM 664 C CA . ARG A 1 87 ? 9.996 -6.364 -24.501 1.00 83.12 87 ARG A CA 1
ATOM 665 C C . ARG A 1 87 ? 8.590 -6.683 -24.000 1.00 83.12 87 ARG A C 1
ATOM 667 O O . ARG A 1 87 ? 8.244 -6.246 -22.909 1.00 83.12 87 ARG A O 1
ATOM 674 N N . ALA A 1 88 ? 7.801 -7.446 -24.754 1.00 87.25 88 ALA A N 1
ATOM 675 C CA . ALA A 1 88 ? 6.428 -7.754 -24.364 1.00 87.25 88 ALA A CA 1
ATOM 676 C C . ALA A 1 88 ? 6.403 -8.626 -23.101 1.00 87.25 88 ALA A C 1
ATOM 678 O O . ALA A 1 88 ? 5.696 -8.317 -22.140 1.00 87.25 88 ALA A O 1
ATOM 679 N N . THR A 1 89 ? 7.234 -9.672 -23.069 1.00 89.62 89 THR A N 1
ATOM 680 C CA . THR A 1 89 ? 7.365 -10.534 -21.887 1.00 89.62 89 THR A CA 1
ATOM 681 C C . THR A 1 89 ? 8.010 -9.787 -20.718 1.00 89.62 89 THR A C 1
ATOM 683 O O . THR A 1 89 ? 7.562 -9.934 -19.582 1.00 89.62 89 THR A O 1
ATOM 686 N N . LEU A 1 90 ? 9.010 -8.935 -20.976 1.00 87.25 90 LEU A N 1
ATOM 687 C CA . LEU A 1 90 ? 9.624 -8.078 -19.956 1.00 87.25 90 LEU A CA 1
ATOM 688 C C . LEU A 1 90 ? 8.585 -7.197 -19.248 1.00 87.25 90 LEU A C 1
ATOM 690 O O . LEU A 1 90 ? 8.520 -7.194 -18.019 1.00 87.25 90 LEU A O 1
ATOM 694 N N . GLU A 1 91 ? 7.771 -6.467 -20.011 1.00 85.38 91 GLU A N 1
ATOM 695 C CA . GLU A 1 91 ? 6.750 -5.567 -19.467 1.00 85.38 91 GLU A CA 1
ATOM 696 C C . GLU A 1 91 ? 5.666 -6.328 -18.694 1.00 85.38 91 GLU A C 1
ATOM 698 O O . GLU A 1 91 ? 5.296 -5.920 -17.588 1.00 85.38 91 GLU A O 1
ATOM 703 N N . ALA A 1 92 ? 5.188 -7.453 -19.234 1.00 91.31 92 ALA A N 1
ATOM 704 C CA . ALA A 1 92 ? 4.159 -8.271 -18.597 1.00 91.31 92 ALA A CA 1
ATOM 705 C C . ALA A 1 92 ? 4.628 -8.852 -17.252 1.00 91.31 92 ALA A C 1
ATOM 707 O O . ALA A 1 92 ? 3.932 -8.740 -16.240 1.00 91.31 92 ALA A O 1
ATOM 708 N N . GLU A 1 93 ? 5.827 -9.433 -17.223 1.00 93.38 93 GLU A N 1
ATOM 709 C CA . GLU A 1 93 ? 6.392 -10.051 -16.023 1.00 93.38 93 GLU A CA 1
ATOM 710 C C . GLU A 1 93 ? 6.775 -8.991 -14.972 1.00 93.38 93 GLU A C 1
ATOM 712 O O . GLU A 1 93 ? 6.516 -9.178 -13.782 1.00 93.38 93 GLU A O 1
ATOM 717 N N . LEU A 1 94 ? 7.296 -7.824 -15.380 1.00 89.56 94 LEU A N 1
ATOM 718 C CA . LEU A 1 94 ? 7.543 -6.708 -14.456 1.00 89.56 94 LEU A CA 1
ATOM 719 C C . LEU A 1 94 ? 6.260 -6.172 -13.831 1.00 89.56 94 LEU A C 1
ATOM 721 O O . LEU A 1 94 ? 6.230 -5.883 -12.630 1.00 89.56 94 LEU A O 1
ATOM 725 N N . ARG A 1 95 ? 5.193 -6.046 -14.621 1.00 89.44 95 ARG A N 1
ATOM 726 C CA . ARG A 1 95 ? 3.885 -5.639 -14.112 1.00 89.44 95 ARG A CA 1
ATOM 727 C C . ARG A 1 95 ? 3.368 -6.631 -13.075 1.00 89.44 95 ARG A C 1
ATOM 729 O O . ARG A 1 95 ? 2.999 -6.200 -11.985 1.00 89.44 95 ARG A O 1
ATOM 736 N N . ALA A 1 96 ? 3.431 -7.932 -13.360 1.00 93.44 96 ALA A N 1
ATOM 737 C CA . ALA A 1 96 ? 3.032 -8.970 -12.411 1.00 93.44 96 ALA A CA 1
ATOM 738 C C . ALA A 1 96 ? 3.863 -8.915 -11.114 1.00 93.44 96 ALA A C 1
ATOM 740 O O . ALA A 1 96 ? 3.306 -8.910 -10.013 1.00 93.44 96 ALA A O 1
ATOM 741 N N . ALA A 1 97 ? 5.190 -8.776 -11.222 1.00 93.25 97 ALA A N 1
ATOM 742 C CA . ALA A 1 97 ? 6.070 -8.635 -10.061 1.00 93.25 97 ALA A CA 1
ATOM 743 C C . ALA A 1 97 ? 5.713 -7.411 -9.202 1.00 93.25 97 ALA A C 1
ATOM 745 O O . ALA A 1 97 ? 5.676 -7.510 -7.971 1.00 93.25 97 ALA A O 1
ATOM 746 N N . THR A 1 98 ? 5.427 -6.284 -9.862 1.00 90.38 98 THR A N 1
ATOM 747 C CA . THR A 1 98 ? 5.045 -5.017 -9.226 1.00 90.38 98 THR A CA 1
ATOM 748 C C . THR A 1 98 ? 3.677 -5.119 -8.563 1.00 90.38 98 THR A C 1
ATOM 750 O O . THR A 1 98 ? 3.480 -4.580 -7.485 1.00 90.38 98 THR A O 1
ATOM 753 N N . GLU A 1 99 ? 2.713 -5.813 -9.163 1.00 90.06 99 GLU A N 1
ATOM 754 C CA . GLU A 1 99 ? 1.390 -6.010 -8.564 1.00 90.06 99 GLU A CA 1
ATOM 755 C C . GLU A 1 99 ? 1.456 -6.878 -7.301 1.00 90.06 99 GLU A C 1
ATOM 757 O O . GLU A 1 99 ? 0.701 -6.643 -6.354 1.00 90.06 99 GLU A O 1
ATOM 762 N N . ILE A 1 100 ? 2.368 -7.852 -7.247 1.00 92.25 100 ILE A N 1
ATOM 763 C CA . ILE A 1 100 ? 2.545 -8.725 -6.079 1.00 92.25 100 ILE A CA 1
ATOM 764 C C . ILE A 1 100 ? 3.292 -8.013 -4.956 1.00 92.25 100 ILE A C 1
ATOM 766 O O . ILE A 1 100 ? 2.856 -8.085 -3.808 1.00 92.25 100 ILE A O 1
ATOM 770 N N . TRP A 1 101 ? 4.399 -7.340 -5.274 1.00 91.56 101 TRP A N 1
ATOM 771 C CA . TRP A 1 101 ? 5.222 -6.622 -4.304 1.00 91.56 101 TRP A CA 1
ATOM 772 C C . TRP A 1 101 ? 5.705 -5.290 -4.900 1.00 91.56 101 TRP A C 1
ATOM 774 O O . TRP A 1 101 ? 6.824 -5.207 -5.409 1.00 91.56 101 TRP A O 1
ATOM 784 N N . PRO A 1 102 ? 4.888 -4.222 -4.821 1.00 86.12 102 PRO A N 1
ATOM 785 C CA . PRO A 1 102 ? 5.187 -2.934 -5.460 1.00 86.12 102 PRO A CA 1
ATOM 786 C C . PRO A 1 102 ? 6.485 -2.282 -4.979 1.00 86.12 102 PRO A C 1
ATOM 788 O O . PRO A 1 102 ? 7.109 -1.511 -5.702 1.00 86.12 102 PRO A O 1
ATOM 791 N N . ARG A 1 103 ? 6.890 -2.598 -3.746 1.00 83.00 103 ARG A N 1
ATOM 792 C CA . ARG A 1 103 ? 8.084 -2.059 -3.089 1.00 83.00 103 ARG A CA 1
ATOM 793 C C . ARG A 1 103 ? 9.297 -2.981 -3.189 1.00 83.00 103 ARG A C 1
ATOM 795 O O . ARG A 1 103 ? 10.282 -2.738 -2.498 1.00 83.00 103 ARG A O 1
ATOM 802 N N . ASN A 1 104 ? 9.236 -4.031 -4.010 1.00 89.12 104 ASN A N 1
ATOM 803 C CA . ASN A 1 104 ? 10.346 -4.960 -4.159 1.00 89.12 104 ASN A CA 1
ATOM 804 C C . ASN A 1 104 ? 11.611 -4.192 -4.600 1.00 89.12 104 ASN A C 1
ATOM 806 O O . ASN A 1 104 ? 11.610 -3.594 -5.680 1.00 89.12 104 ASN A O 1
ATOM 810 N N . PRO A 1 105 ? 12.696 -4.190 -3.802 1.00 84.75 105 PRO A N 1
ATOM 811 C CA . PRO A 1 105 ? 13.901 -3.425 -4.120 1.00 84.75 105 PRO A CA 1
ATOM 812 C C . PRO A 1 105 ? 14.538 -3.846 -5.453 1.00 84.75 105 PRO A C 1
ATOM 814 O O . PRO A 1 105 ? 15.128 -3.007 -6.131 1.00 84.75 105 PRO A O 1
ATOM 817 N N . ALA A 1 106 ? 14.349 -5.101 -5.874 1.00 88.19 106 ALA A N 1
ATOM 818 C CA . ALA A 1 106 ? 14.881 -5.630 -7.128 1.00 88.19 106 ALA A CA 1
ATOM 819 C C . ALA A 1 106 ? 14.117 -5.156 -8.382 1.00 88.19 106 ALA A C 1
ATOM 821 O O . ALA A 1 106 ? 14.605 -5.337 -9.499 1.00 88.19 106 ALA A O 1
ATOM 822 N N . LEU A 1 107 ? 12.944 -4.520 -8.234 1.00 86.94 107 LEU A N 1
ATOM 823 C CA . LEU A 1 107 ? 12.203 -3.964 -9.374 1.00 86.94 107 LEU A CA 1
ATOM 824 C C . LEU A 1 107 ? 13.025 -2.914 -10.122 1.00 86.94 107 LEU A C 1
ATOM 826 O O . LEU A 1 107 ? 13.049 -2.921 -11.349 1.00 86.94 107 LEU A O 1
ATOM 830 N N . ALA A 1 108 ? 13.727 -2.047 -9.390 1.00 80.75 108 ALA A N 1
ATOM 831 C CA . ALA A 1 108 ? 14.520 -0.974 -9.982 1.00 80.75 108 ALA A CA 1
ATOM 832 C C . ALA A 1 108 ? 15.637 -1.521 -10.880 1.00 80.75 108 ALA A C 1
ATOM 834 O O . ALA A 1 108 ? 15.791 -1.072 -12.015 1.00 80.75 108 ALA A O 1
ATOM 835 N N . GLU A 1 109 ? 16.343 -2.551 -10.411 1.00 81.62 109 GLU A N 1
ATOM 836 C CA . GLU A 1 109 ? 17.436 -3.186 -11.148 1.00 81.62 109 GLU A CA 1
ATOM 837 C C . GLU A 1 109 ? 16.963 -3.734 -12.498 1.00 81.62 109 GLU A C 1
ATOM 839 O O . GLU A 1 109 ? 17.546 -3.413 -13.533 1.00 81.62 109 GLU A O 1
ATOM 844 N N . VAL A 1 110 ? 15.871 -4.505 -12.510 1.00 81.62 110 VAL A N 1
ATOM 845 C CA . VAL A 1 110 ? 15.343 -5.119 -13.741 1.00 81.62 110 VAL A CA 1
ATOM 846 C C . VAL A 1 110 ? 14.700 -4.075 -14.657 1.00 81.62 110 VAL A C 1
ATOM 848 O O . VAL A 1 110 ? 14.841 -4.138 -15.876 1.00 81.62 110 VAL A O 1
ATOM 851 N N . SER A 1 111 ? 14.032 -3.078 -14.079 1.00 74.88 111 SER A N 1
ATOM 852 C CA . SER A 1 111 ? 13.332 -2.034 -14.830 1.00 74.88 111 SER A CA 1
ATOM 853 C C . SER A 1 111 ? 14.266 -1.076 -15.581 1.00 74.88 111 SER A C 1
ATOM 855 O O . SER A 1 111 ? 13.877 -0.527 -16.611 1.00 74.88 111 SER A O 1
ATOM 857 N N . SER A 1 112 ? 15.515 -0.929 -15.126 1.00 73.56 112 SER A N 1
ATOM 858 C CA . SER A 1 112 ? 16.530 -0.110 -15.799 1.00 73.56 112 SER A CA 1
ATOM 859 C C . SER A 1 112 ? 16.822 -0.563 -17.237 1.00 73.56 112 SER A C 1
ATOM 861 O O . SER A 1 112 ? 17.200 0.250 -18.076 1.00 73.56 112 SER A O 1
ATOM 863 N N . ALA A 1 113 ? 16.577 -1.841 -17.548 1.00 70.62 113 ALA A N 1
ATOM 864 C CA . ALA A 1 113 ? 16.773 -2.408 -18.878 1.00 70.62 113 ALA A CA 1
ATOM 865 C C . ALA A 1 113 ? 15.684 -2.008 -19.896 1.00 70.62 113 ALA A C 1
ATOM 867 O O . ALA A 1 113 ? 15.878 -2.203 -21.096 1.00 70.62 113 ALA A O 1
ATOM 868 N 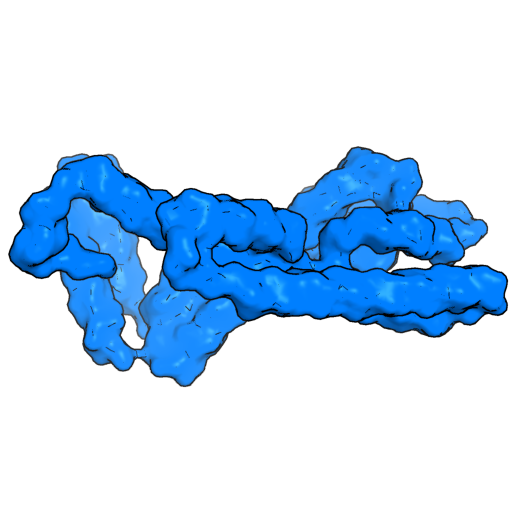N . ILE A 1 114 ? 14.544 -1.454 -19.452 1.00 68.25 114 ILE A N 1
ATOM 869 C CA . ILE A 1 114 ? 13.435 -1.059 -20.342 1.00 68.25 114 ILE A CA 1
ATOM 870 C C . ILE A 1 114 ? 13.810 0.168 -21.184 1.00 68.25 114 ILE A C 1
ATOM 872 O O . ILE A 1 114 ? 13.509 0.225 -22.380 1.00 68.25 114 ILE A O 1
ATOM 876 N N . PHE A 1 115 ? 14.480 1.155 -20.585 1.00 66.12 115 PHE A N 1
ATOM 877 C CA . PHE A 1 115 ? 14.761 2.427 -21.243 1.00 66.12 115 PHE A CA 1
ATOM 878 C C . PHE A 1 115 ? 16.145 2.432 -21.888 1.00 66.12 115 PHE A C 1
ATOM 880 O O . PHE A 1 115 ? 17.142 2.809 -21.284 1.00 66.12 115 PHE A O 1
ATOM 887 N N . THR A 1 116 ? 16.194 2.060 -23.166 1.00 61.03 116 THR A N 1
ATOM 888 C CA . THR A 1 116 ? 17.379 2.257 -24.019 1.00 61.03 116 THR A CA 1
ATOM 889 C C . THR A 1 116 ? 17.339 3.584 -24.788 1.00 61.03 116 THR A C 1
ATOM 891 O O . THR A 1 116 ? 18.317 3.944 -25.432 1.00 61.03 116 THR A O 1
ATOM 894 N N . GLN A 1 117 ? 16.209 4.304 -24.760 1.00 63.09 117 GLN A N 1
ATOM 895 C CA . GLN A 1 117 ? 16.033 5.614 -25.395 1.00 63.09 117 GLN A CA 1
ATOM 896 C C . GLN A 1 117 ? 15.942 6.703 -24.327 1.00 63.09 117 GLN A C 1
ATOM 898 O O . GLN A 1 117 ? 14.968 6.772 -23.575 1.00 63.09 117 GLN A O 1
ATOM 903 N N . THR A 1 118 ? 16.962 7.560 -24.287 1.00 64.25 118 THR A N 1
ATOM 904 C CA . THR A 1 118 ? 17.102 8.650 -23.314 1.00 64.25 118 THR A CA 1
ATOM 905 C C . THR A 1 118 ? 15.905 9.609 -23.333 1.00 64.25 118 THR A C 1
ATOM 907 O O . THR A 1 118 ? 15.466 10.039 -22.270 1.00 64.25 118 THR A O 1
ATOM 910 N N . ASP A 1 119 ? 15.310 9.876 -24.500 1.00 75.44 119 ASP A N 1
ATOM 911 C CA . ASP A 1 119 ? 14.196 10.829 -24.635 1.00 75.44 119 ASP A CA 1
ATOM 912 C C . ASP A 1 119 ? 12.912 10.364 -23.928 1.00 75.44 119 ASP A C 1
ATOM 914 O O . ASP A 1 119 ? 12.283 11.136 -23.203 1.00 75.44 119 ASP A O 1
ATOM 918 N N . LEU A 1 120 ? 12.548 9.081 -24.059 1.00 77.38 120 LEU A N 1
ATOM 919 C CA . LEU A 1 120 ? 11.365 8.515 -23.394 1.00 77.38 120 LEU A CA 1
ATOM 920 C C . LEU A 1 120 ? 11.519 8.500 -21.870 1.00 77.38 120 LEU A C 1
ATOM 922 O O . LEU A 1 120 ? 10.547 8.715 -21.142 1.00 77.38 120 LEU A O 1
ATOM 926 N N . GLN A 1 121 ? 12.744 8.276 -21.387 1.00 82.38 121 GLN A N 1
ATOM 927 C CA . GLN A 1 121 ? 13.049 8.340 -19.963 1.00 82.38 121 GLN A CA 1
ATOM 928 C C . GLN A 1 121 ? 12.907 9.772 -19.436 1.00 82.38 121 GLN A C 1
ATOM 930 O O . GLN A 1 121 ? 12.242 9.975 -18.423 1.00 82.38 121 GLN A O 1
ATOM 935 N N . GLN A 1 122 ? 13.472 10.770 -20.127 1.00 85.75 122 GLN A N 1
ATOM 936 C CA . GLN A 1 122 ? 13.354 12.178 -19.722 1.00 85.75 122 GLN A CA 1
ATOM 937 C C . GLN A 1 122 ? 11.900 12.658 -19.730 1.00 85.75 122 GLN A C 1
ATOM 939 O O . GLN A 1 122 ? 11.470 13.338 -18.798 1.00 85.75 122 GLN A O 1
ATOM 944 N N . GLN A 1 123 ? 11.111 12.241 -20.722 1.00 88.38 123 GLN A N 1
ATOM 945 C CA . GLN A 1 123 ? 9.683 12.541 -20.751 1.00 88.38 123 GLN A CA 1
ATOM 946 C C . GLN A 1 123 ? 8.948 11.912 -19.559 1.00 88.38 123 GLN A C 1
ATOM 948 O O . GLN A 1 123 ? 8.204 12.602 -18.870 1.00 88.38 123 GLN A O 1
ATOM 953 N N . ALA A 1 124 ? 9.181 10.629 -19.263 1.00 89.75 124 ALA A N 1
ATOM 954 C CA . ALA A 1 124 ? 8.569 9.967 -18.108 1.00 89.75 124 ALA A CA 1
ATOM 955 C C . ALA A 1 124 ? 8.977 10.612 -16.771 1.00 89.75 124 ALA A C 1
ATOM 957 O O . ALA A 1 124 ? 8.171 10.702 -15.849 1.00 89.75 124 ALA A O 1
ATOM 958 N N . LEU A 1 125 ? 10.213 11.092 -16.666 1.00 91.19 125 LEU A N 1
ATOM 959 C CA . LEU A 1 125 ? 10.708 11.820 -15.501 1.00 91.19 125 LEU A CA 1
ATOM 960 C C . LEU A 1 125 ? 10.028 13.183 -15.332 1.00 91.19 125 LEU A C 1
ATOM 962 O O . LEU A 1 125 ? 9.648 13.534 -14.215 1.00 91.19 125 LEU A O 1
ATOM 966 N N . SER A 1 126 ? 9.845 13.923 -16.426 1.00 93.38 126 SER A N 1
ATOM 967 C CA . SER A 1 126 ? 9.108 15.190 -16.426 1.00 93.38 126 SER A CA 1
ATOM 968 C C . SER A 1 126 ? 7.633 14.983 -16.074 1.00 93.38 126 SER A C 1
ATOM 970 O O . SER A 1 126 ? 7.088 15.718 -15.250 1.00 93.38 126 SER A O 1
ATOM 972 N N . ASP A 1 127 ? 6.994 13.964 -16.653 1.00 94.62 127 ASP A N 1
ATOM 973 C CA . ASP A 1 127 ? 5.609 13.598 -16.348 1.00 94.62 127 ASP A CA 1
ATOM 974 C C . ASP A 1 127 ? 5.451 13.241 -14.864 1.00 94.62 127 ASP A C 1
ATOM 976 O O . ASP A 1 127 ? 4.515 13.706 -14.215 1.00 94.62 127 ASP A O 1
ATOM 980 N N . PHE A 1 128 ? 6.388 12.465 -14.304 1.00 95.50 128 PHE A N 1
ATOM 981 C CA . PHE A 1 128 ? 6.401 12.131 -12.879 1.00 95.50 128 PHE A CA 1
ATOM 982 C C . PHE A 1 128 ? 6.463 13.385 -12.003 1.00 95.50 128 PHE A C 1
ATOM 984 O O . PHE A 1 128 ? 5.639 13.538 -11.102 1.00 95.50 128 PHE A O 1
ATOM 991 N N . ASP A 1 129 ? 7.410 14.290 -12.270 1.00 95.19 129 ASP A N 1
ATOM 992 C CA . ASP A 1 129 ? 7.586 15.511 -11.477 1.00 95.19 129 ASP A CA 1
ATOM 993 C C . ASP A 1 129 ? 6.338 16.400 -11.541 1.00 95.19 129 ASP A C 1
ATOM 995 O O . ASP A 1 129 ? 5.892 16.932 -10.521 1.00 95.19 129 ASP A O 1
ATOM 999 N N . HIS A 1 130 ? 5.740 16.520 -12.727 1.00 95.94 130 HIS A N 1
ATOM 1000 C CA . HIS A 1 130 ? 4.521 17.287 -12.938 1.00 95.94 130 HIS A CA 1
ATOM 1001 C C . HIS A 1 130 ? 3.326 16.679 -12.189 1.00 95.94 130 HIS A C 1
ATOM 1003 O O . HIS A 1 130 ? 2.656 17.383 -11.432 1.00 95.94 130 HIS A O 1
ATOM 1009 N N . LEU A 1 131 ? 3.086 15.369 -12.325 1.00 95.06 131 LEU A N 1
ATOM 1010 C CA . LEU A 1 131 ? 2.014 14.678 -11.600 1.00 95.06 131 LEU A CA 1
ATOM 1011 C C . LEU A 1 131 ? 2.215 14.754 -10.084 1.00 95.06 131 LEU A C 1
ATOM 1013 O O . LEU A 1 131 ? 1.254 14.949 -9.338 1.00 95.06 131 LEU A O 1
ATOM 1017 N N . TYR A 1 132 ? 3.463 14.652 -9.626 1.00 94.06 132 TYR A N 1
ATOM 1018 C CA . TYR A 1 132 ? 3.803 14.757 -8.215 1.00 94.06 132 TYR A CA 1
ATOM 1019 C C . TYR A 1 132 ? 3.518 16.168 -7.684 1.00 94.06 132 TYR A C 1
ATOM 1021 O O . TYR A 1 132 ? 2.897 16.315 -6.631 1.00 94.06 132 TYR A O 1
ATOM 1029 N N . ALA A 1 133 ? 3.899 17.209 -8.433 1.00 93.81 133 ALA A N 1
ATOM 1030 C CA . ALA A 1 133 ? 3.613 18.604 -8.094 1.00 93.81 133 ALA A CA 1
ATOM 1031 C C . ALA A 1 133 ? 2.105 18.907 -8.071 1.00 93.81 133 ALA A C 1
ATOM 1033 O O . ALA A 1 133 ? 1.631 19.633 -7.198 1.00 93.81 133 ALA A O 1
ATOM 1034 N N . GLN A 1 134 ? 1.339 18.299 -8.978 1.00 92.44 134 GLN A N 1
ATOM 1035 C CA . GLN A 1 134 ? -0.123 18.381 -9.011 1.00 92.44 134 GLN A CA 1
ATOM 1036 C C . GLN A 1 134 ? -0.817 17.529 -7.939 1.00 92.44 134 GLN A C 1
ATOM 1038 O O . GLN A 1 134 ? -2.045 17.527 -7.869 1.00 92.44 134 GLN A O 1
ATOM 1043 N N . LYS A 1 135 ? -0.059 16.792 -7.114 1.00 89.88 135 LYS A N 1
ATOM 1044 C CA . LYS A 1 135 ? -0.573 15.804 -6.150 1.00 89.88 135 LYS A CA 1
ATOM 1045 C C . LYS A 1 135 ? -1.440 14.713 -6.791 1.00 89.88 135 LYS A C 1
ATOM 1047 O O . LYS A 1 135 ? -2.236 14.070 -6.108 1.00 89.88 135 LYS A O 1
ATOM 1052 N N . ASN A 1 136 ? -1.265 14.446 -8.084 1.00 91.50 136 ASN A N 1
ATOM 1053 C CA . ASN A 1 136 ? -1.975 13.383 -8.786 1.00 91.50 136 ASN A CA 1
ATOM 1054 C C . ASN A 1 136 ? -1.293 12.025 -8.546 1.00 91.50 136 ASN A C 1
ATOM 1056 O O . ASN A 1 136 ? -0.720 11.394 -9.435 1.00 91.50 136 ASN A O 1
ATOM 1060 N N . LEU A 1 137 ? -1.332 11.596 -7.285 1.00 92.19 137 LEU A N 1
ATOM 1061 C CA . LEU A 1 137 ? -0.648 10.398 -6.802 1.00 92.19 137 LEU A CA 1
ATOM 1062 C C . LEU A 1 137 ? -1.241 9.111 -7.385 1.00 92.19 137 LEU A C 1
ATOM 1064 O O . LEU A 1 137 ? -0.517 8.142 -7.600 1.00 92.19 137 LEU A O 1
ATOM 1068 N N . ARG A 1 138 ? -2.546 9.108 -7.677 1.00 90.81 138 ARG A N 1
ATOM 1069 C CA . ARG A 1 138 ? -3.242 7.953 -8.261 1.00 90.81 138 ARG A CA 1
ATOM 1070 C C . ARG A 1 138 ? -2.752 7.645 -9.665 1.00 90.81 138 ARG A C 1
ATOM 1072 O O . ARG A 1 138 ? -2.411 6.502 -9.930 1.00 90.81 138 ARG A O 1
ATOM 1079 N N . GLN A 1 139 ? -2.605 8.664 -10.510 1.00 92.81 139 GLN A N 1
ATOM 1080 C CA . GLN A 1 139 ? -2.056 8.459 -11.847 1.00 92.81 139 GLN A CA 1
ATOM 1081 C C . GLN A 1 139 ? -0.614 7.933 -11.793 1.00 92.81 139 GLN A C 1
ATOM 1083 O O . GLN A 1 139 ? -0.255 7.035 -12.548 1.00 92.81 139 GLN A O 1
ATOM 1088 N N . ILE A 1 140 ? 0.196 8.416 -10.842 1.00 93.38 140 ILE A N 1
ATOM 1089 C CA . ILE A 1 140 ? 1.540 7.867 -10.601 1.00 93.38 140 ILE A CA 1
ATOM 1090 C C . ILE A 1 140 ? 1.485 6.382 -10.215 1.00 93.38 140 ILE A C 1
ATOM 1092 O O . ILE A 1 140 ? 2.314 5.593 -10.664 1.00 93.38 140 ILE A O 1
ATOM 1096 N N . PHE A 1 141 ? 0.519 5.989 -9.387 1.00 91.25 141 PHE A N 1
ATOM 1097 C CA . PHE A 1 141 ? 0.338 4.599 -8.977 1.00 91.25 141 PHE A CA 1
ATOM 1098 C C . PHE A 1 141 ? -0.159 3.694 -10.115 1.00 91.25 141 PHE A C 1
ATOM 1100 O O . PHE A 1 141 ? 0.261 2.535 -10.221 1.00 91.25 141 PHE A O 1
ATOM 1107 N N . ASP A 1 142 ? -1.035 4.205 -10.976 1.00 90.94 142 ASP A N 1
ATOM 1108 C CA . ASP A 1 142 ? -1.549 3.472 -12.133 1.00 90.94 142 ASP A CA 1
ATOM 1109 C C . ASP A 1 142 ? -0.414 3.194 -13.131 1.00 90.94 142 ASP A C 1
ATOM 1111 O O . ASP A 1 142 ? -0.186 2.039 -13.504 1.00 90.94 142 ASP A O 1
ATOM 1115 N N . ASP A 1 143 ? 0.406 4.210 -13.412 1.00 90.50 143 ASP A N 1
ATOM 1116 C CA . ASP A 1 143 ? 1.574 4.142 -14.299 1.00 90.50 143 ASP A CA 1
ATOM 1117 C C . ASP A 1 143 ? 2.871 3.713 -13.578 1.00 90.50 143 ASP A C 1
ATOM 1119 O O . ASP A 1 143 ? 3.982 3.912 -14.079 1.00 90.50 143 ASP A O 1
ATOM 1123 N N . LYS A 1 144 ? 2.772 3.086 -12.399 1.00 88.62 144 LYS A N 1
ATOM 1124 C CA . LYS A 1 144 ? 3.927 2.753 -11.541 1.00 88.62 144 LYS A CA 1
ATOM 1125 C C . LYS A 1 144 ? 5.063 2.029 -12.259 1.00 88.62 144 LYS A C 1
ATOM 1127 O O . LYS A 1 144 ? 6.215 2.348 -12.007 1.00 88.62 144 LYS A O 1
ATOM 1132 N N . VAL A 1 145 ? 4.778 1.098 -13.174 1.00 85.31 145 VAL A N 1
ATOM 1133 C CA . VAL A 1 145 ? 5.822 0.353 -13.909 1.00 85.31 145 VAL A CA 1
ATOM 1134 C C . VAL A 1 145 ? 6.675 1.307 -14.752 1.00 85.31 145 VAL A C 1
ATOM 1136 O O . VAL A 1 145 ? 7.903 1.230 -14.720 1.00 85.31 145 VAL A O 1
ATOM 1139 N N . ARG A 1 146 ? 6.027 2.263 -15.434 1.00 86.50 146 ARG A N 1
ATOM 1140 C CA . ARG A 1 146 ? 6.687 3.304 -16.230 1.00 86.50 146 ARG A CA 1
ATOM 1141 C C . ARG A 1 146 ? 7.598 4.162 -15.353 1.00 86.50 146 ARG A C 1
ATOM 1143 O O . ARG A 1 146 ? 8.745 4.413 -15.720 1.00 86.50 146 ARG A O 1
ATOM 1150 N N . PHE A 1 147 ? 7.114 4.584 -14.185 1.00 90.19 147 PHE A N 1
ATOM 1151 C CA . PHE A 1 147 ? 7.881 5.448 -13.285 1.00 90.19 147 PHE A CA 1
ATOM 1152 C C . PHE A 1 147 ? 8.972 4.713 -12.502 1.00 90.19 147 PHE A C 1
ATOM 1154 O O . PHE A 1 147 ? 10.033 5.291 -12.281 1.00 90.19 147 PHE A O 1
ATOM 1161 N N . ILE A 1 148 ? 8.775 3.443 -12.139 1.00 86.06 148 ILE A N 1
ATOM 1162 C CA . ILE A 1 148 ? 9.817 2.601 -11.527 1.00 86.06 148 ILE A CA 1
ATOM 1163 C C . ILE A 1 148 ? 11.010 2.506 -12.480 1.00 86.06 148 ILE A C 1
ATOM 1165 O O . ILE A 1 148 ? 12.136 2.797 -12.082 1.00 86.06 148 ILE A O 1
ATOM 1169 N N . ALA A 1 149 ? 10.747 2.201 -13.752 1.00 82.75 149 ALA A N 1
ATOM 1170 C CA . ALA A 1 149 ? 11.777 2.135 -14.779 1.00 82.75 149 ALA A CA 1
ATOM 1171 C C . ALA A 1 149 ? 12.455 3.497 -15.012 1.00 82.75 149 ALA A C 1
ATOM 1173 O O . ALA A 1 149 ? 13.681 3.581 -15.072 1.00 82.75 149 ALA A O 1
ATOM 1174 N N . ALA A 1 150 ? 11.682 4.587 -15.081 1.00 86.44 150 ALA A N 1
ATOM 1175 C CA . ALA A 1 150 ? 12.234 5.913 -15.351 1.00 86.44 150 ALA A CA 1
ATOM 1176 C C . ALA A 1 150 ? 13.119 6.428 -14.202 1.00 86.44 150 ALA A C 1
ATOM 1178 O O . ALA A 1 150 ? 14.158 7.046 -14.444 1.00 86.44 150 ALA A O 1
ATOM 1179 N N . THR A 1 151 ? 12.729 6.142 -12.955 1.00 87.81 151 THR A N 1
ATOM 1180 C CA . THR A 1 151 ? 13.405 6.611 -11.734 1.00 87.81 151 THR A CA 1
ATOM 1181 C C . THR A 1 151 ? 14.521 5.692 -11.239 1.00 87.81 151 THR A C 1
ATOM 1183 O O . THR A 1 151 ? 15.207 6.061 -10.292 1.00 87.81 151 THR A O 1
ATOM 1186 N N . ALA A 1 152 ? 14.766 4.546 -11.887 1.00 82.56 152 ALA A N 1
ATOM 1187 C CA . ALA A 1 152 ? 15.744 3.548 -11.443 1.00 82.56 152 ALA A CA 1
ATOM 1188 C C . ALA A 1 152 ? 17.166 4.108 -11.232 1.00 82.56 152 ALA A C 1
ATOM 1190 O O . ALA A 1 152 ? 17.863 3.683 -10.316 1.00 82.56 152 ALA A O 1
ATOM 1191 N N . MET A 1 153 ? 17.580 5.089 -12.044 1.00 81.81 153 MET A N 1
ATOM 1192 C CA . MET A 1 153 ? 18.896 5.745 -11.944 1.00 81.81 153 MET A CA 1
ATOM 1193 C C . MET A 1 153 ? 18.882 7.043 -11.117 1.00 81.81 153 MET A C 1
ATOM 1195 O O . MET A 1 153 ? 19.890 7.742 -11.046 1.00 81.81 153 MET A O 1
ATOM 1199 N N . TYR A 1 154 ? 17.748 7.391 -10.504 1.00 87.50 154 TYR A N 1
ATOM 1200 C CA . TYR A 1 154 ? 17.530 8.660 -9.809 1.00 87.50 154 TYR A CA 1
ATOM 1201 C C . TYR A 1 154 ? 17.040 8.412 -8.375 1.00 87.50 154 TYR A C 1
ATOM 1203 O O . TYR A 1 154 ? 15.829 8.457 -8.130 1.00 87.50 154 TYR A O 1
ATOM 1211 N N . PRO A 1 155 ? 17.956 8.198 -7.408 1.00 86.69 155 PRO A N 1
ATOM 1212 C CA . PRO A 1 155 ? 17.614 7.784 -6.045 1.00 86.69 155 PRO A CA 1
ATOM 1213 C C . PRO A 1 155 ? 16.578 8.680 -5.353 1.00 86.69 155 PRO A C 1
ATOM 1215 O O . PRO A 1 155 ? 15.620 8.177 -4.774 1.00 86.69 155 PRO A O 1
ATOM 1218 N N . GLU A 1 156 ? 16.705 10.005 -5.478 1.00 90.88 156 GLU A N 1
ATOM 1219 C CA . GLU A 1 156 ? 15.759 10.955 -4.869 1.00 90.88 156 GLU A CA 1
ATOM 1220 C C . GLU A 1 156 ? 14.334 10.814 -5.427 1.00 90.88 156 GLU A C 1
ATOM 1222 O O . GLU A 1 156 ? 13.344 10.903 -4.700 1.00 90.88 156 GLU A O 1
ATOM 1227 N N . ARG A 1 157 ? 14.206 10.590 -6.739 1.00 90.56 157 ARG A N 1
ATOM 1228 C CA . ARG A 1 157 ? 12.900 10.417 -7.393 1.00 90.56 157 ARG A CA 1
ATOM 1229 C C . ARG A 1 157 ? 12.318 9.049 -7.082 1.00 90.56 157 ARG A C 1
ATOM 1231 O O . ARG A 1 157 ? 11.113 8.927 -6.893 1.00 90.56 157 ARG A O 1
ATOM 1238 N N . GLN A 1 158 ? 13.178 8.044 -6.981 1.00 88.31 158 GLN A N 1
ATOM 1239 C CA . GLN A 1 158 ? 12.794 6.703 -6.578 1.00 88.31 158 GLN A CA 1
ATOM 1240 C C . GLN A 1 158 ? 12.257 6.684 -5.140 1.00 88.31 158 GLN A C 1
ATOM 1242 O O . GLN A 1 158 ? 11.273 6.002 -4.866 1.00 88.31 158 GLN A O 1
ATOM 1247 N N . GLU A 1 159 ? 12.850 7.454 -4.224 1.00 90.50 159 GLU A N 1
ATOM 1248 C CA . GLU A 1 159 ? 12.336 7.609 -2.860 1.00 90.50 159 GLU A CA 1
ATOM 1249 C C . GLU A 1 159 ? 10.959 8.286 -2.847 1.00 90.50 159 GLU A C 1
ATOM 1251 O O . GLU A 1 159 ? 10.030 7.781 -2.212 1.00 90.50 159 GLU A O 1
ATOM 1256 N N . LYS A 1 160 ? 10.780 9.364 -3.624 1.00 93.12 160 LYS A N 1
ATOM 1257 C CA . LYS A 1 160 ? 9.461 9.995 -3.803 1.00 93.12 160 LYS A CA 1
ATOM 1258 C C . LYS A 1 160 ? 8.440 9.003 -4.347 1.00 93.12 160 LYS A C 1
ATOM 1260 O O . LYS A 1 160 ? 7.346 8.913 -3.799 1.00 93.12 160 LYS A O 1
ATOM 1265 N N . LEU A 1 161 ? 8.794 8.241 -5.383 1.00 92.00 161 LEU A N 1
ATOM 1266 C CA . LEU A 1 161 ? 7.922 7.233 -5.980 1.00 92.00 161 LEU A CA 1
ATOM 1267 C C . LEU A 1 161 ? 7.524 6.169 -4.957 1.00 92.00 161 LEU A C 1
ATOM 1269 O O . LEU A 1 161 ? 6.337 5.892 -4.829 1.00 92.00 161 LEU A O 1
ATOM 1273 N N . LYS A 1 162 ? 8.475 5.628 -4.184 1.00 89.69 162 LYS A N 1
ATOM 1274 C CA . LYS A 1 162 ? 8.177 4.692 -3.086 1.00 89.69 162 LYS A CA 1
ATOM 1275 C C . LYS A 1 162 ? 7.159 5.290 -2.119 1.00 89.69 162 LYS A C 1
ATOM 1277 O O . LYS A 1 162 ? 6.162 4.642 -1.828 1.00 89.69 162 LYS A O 1
ATOM 1282 N N . GLY A 1 163 ? 7.364 6.542 -1.709 1.00 90.06 163 GLY A N 1
ATOM 1283 C CA . GLY A 1 163 ? 6.403 7.264 -0.882 1.00 90.06 163 GLY A CA 1
ATOM 1284 C C . GLY A 1 163 ? 5.021 7.349 -1.531 1.00 90.06 163 GLY A C 1
ATOM 1285 O O . GLY A 1 163 ? 4.028 7.075 -0.872 1.00 90.06 163 GLY A O 1
ATOM 1286 N N . VAL A 1 164 ? 4.923 7.670 -2.823 1.00 91.62 164 VAL A N 1
ATOM 1287 C CA . VAL A 1 164 ? 3.633 7.696 -3.535 1.00 91.62 164 VAL A CA 1
ATOM 1288 C C . VAL A 1 164 ? 2.952 6.329 -3.531 1.00 91.62 164 VAL A C 1
ATOM 1290 O O . VAL A 1 164 ? 1.760 6.254 -3.223 1.00 91.62 164 VAL A O 1
ATOM 1293 N N . LEU A 1 165 ? 3.700 5.265 -3.838 1.00 90.00 165 LEU A N 1
ATOM 1294 C CA . LEU A 1 165 ? 3.170 3.904 -3.849 1.00 90.00 165 LEU A CA 1
ATOM 1295 C C . LEU A 1 165 ? 2.591 3.533 -2.482 1.00 90.00 165 LEU A C 1
ATOM 1297 O O . LEU A 1 165 ? 1.471 3.037 -2.430 1.00 90.00 165 LEU A O 1
ATOM 1301 N N . ASP A 1 166 ? 3.280 3.875 -1.392 1.00 86.81 166 ASP A N 1
ATOM 1302 C CA . ASP A 1 166 ? 2.804 3.612 -0.028 1.00 86.81 166 ASP A CA 1
ATOM 1303 C C . ASP A 1 166 ? 1.487 4.304 0.275 1.00 86.81 166 ASP A C 1
ATOM 1305 O O . ASP A 1 166 ? 0.565 3.693 0.818 1.00 86.81 166 ASP A O 1
ATOM 1309 N N . ARG A 1 167 ? 1.398 5.593 -0.070 1.00 87.81 167 ARG A N 1
ATOM 1310 C CA . ARG A 1 167 ? 0.222 6.411 0.235 1.00 87.81 167 ARG A CA 1
ATOM 1311 C C . ARG A 1 167 ? -1.005 5.883 -0.488 1.00 87.81 167 ARG A C 1
ATOM 1313 O O . ARG A 1 167 ? -2.037 5.641 0.133 1.00 87.81 167 ARG A O 1
ATOM 1320 N N . VAL A 1 168 ? -0.883 5.665 -1.797 1.00 89.81 168 VAL A N 1
ATOM 1321 C CA . VAL A 1 168 ? -2.007 5.189 -2.611 1.00 89.81 168 VAL A CA 1
ATOM 1322 C C . VAL A 1 168 ? -2.377 3.760 -2.235 1.00 89.81 168 VAL A C 1
ATOM 1324 O O . VAL A 1 168 ? -3.558 3.441 -2.137 1.00 89.81 168 VAL A O 1
ATOM 1327 N N . GLN A 1 169 ? -1.399 2.904 -1.951 1.00 86.88 169 GLN A N 1
ATOM 1328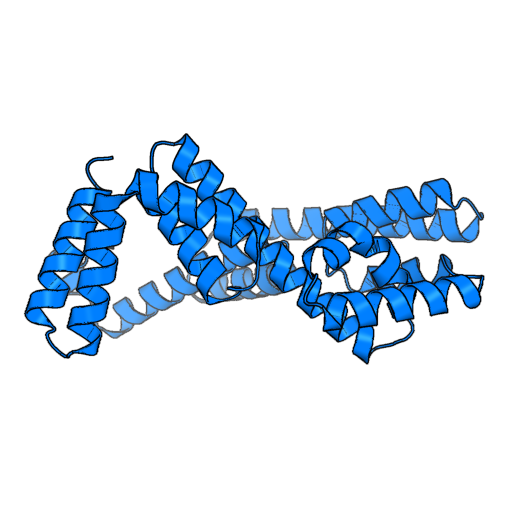 C CA . GLN A 1 169 ? -1.672 1.531 -1.550 1.00 86.88 169 GLN A CA 1
ATOM 1329 C C . GLN A 1 169 ? -2.349 1.441 -0.176 1.00 86.88 169 GLN A C 1
ATOM 1331 O O . GLN A 1 169 ? -3.271 0.646 0.000 1.00 86.88 169 GLN A O 1
ATOM 1336 N N . SER A 1 170 ? -1.956 2.295 0.770 1.00 86.25 170 SER A N 1
ATOM 1337 C CA . SER A 1 170 ? -2.627 2.429 2.069 1.00 86.25 170 SER A CA 1
ATOM 1338 C C . SER A 1 170 ? -4.064 2.925 1.919 1.00 86.25 170 SER A C 1
ATOM 1340 O O . SER A 1 170 ? -4.974 2.389 2.555 1.00 86.25 170 SER A O 1
ATOM 1342 N N . ALA A 1 171 ? -4.292 3.887 1.021 1.00 89.06 171 ALA A N 1
ATOM 1343 C CA . ALA A 1 171 ? -5.633 4.343 0.671 1.00 89.06 171 ALA A CA 1
ATOM 1344 C C . ALA A 1 171 ? -6.486 3.219 0.050 1.00 89.06 171 ALA A C 1
ATOM 1346 O O . ALA A 1 171 ? -7.636 3.033 0.445 1.00 89.06 171 ALA A O 1
ATOM 1347 N N . GLU A 1 172 ? -5.937 2.428 -0.877 1.00 88.25 172 GLU A N 1
ATOM 1348 C CA . GLU A 1 172 ? -6.640 1.281 -1.473 1.00 88.25 172 GLU A CA 1
ATOM 1349 C C . GLU A 1 172 ? -6.958 0.183 -0.449 1.00 88.25 172 GLU A C 1
ATOM 1351 O O . GLU A 1 172 ? -8.054 -0.374 -0.477 1.00 88.25 172 GLU A O 1
ATOM 1356 N N . ALA A 1 173 ? -6.057 -0.097 0.496 1.00 86.69 173 ALA A N 1
ATOM 1357 C CA . ALA A 1 173 ? -6.320 -1.042 1.581 1.00 86.69 173 ALA A CA 1
ATOM 1358 C C . ALA A 1 173 ? -7.476 -0.575 2.484 1.00 86.69 173 ALA A C 1
ATOM 1360 O O . ALA A 1 173 ? -8.383 -1.354 2.787 1.00 86.69 173 ALA A O 1
ATOM 1361 N N . ALA A 1 174 ? -7.494 0.710 2.859 1.00 88.25 174 ALA A N 1
ATOM 1362 C CA . ALA A 1 174 ? -8.591 1.298 3.630 1.00 88.25 174 ALA A CA 1
ATOM 1363 C C . ALA A 1 174 ? -9.936 1.202 2.885 1.00 88.25 174 ALA A C 1
ATOM 1365 O O . ALA A 1 174 ? -10.951 0.831 3.478 1.00 88.25 174 ALA A O 1
ATOM 1366 N N . LEU A 1 175 ? -9.934 1.467 1.574 1.00 90.19 175 LEU A N 1
ATOM 1367 C CA . LEU A 1 175 ? -11.111 1.327 0.712 1.00 90.19 175 LEU A CA 1
ATOM 1368 C C . LEU A 1 175 ? -11.588 -0.125 0.603 1.00 90.19 175 LEU A C 1
ATOM 1370 O O . LEU A 1 175 ? -12.792 -0.379 0.633 1.00 90.19 175 LEU A O 1
ATOM 1374 N N . MET A 1 176 ? -10.665 -1.081 0.491 1.00 88.31 176 MET A N 1
ATOM 1375 C CA . MET A 1 176 ? -10.989 -2.504 0.419 1.00 88.31 176 MET A CA 1
ATOM 1376 C C . MET A 1 176 ? -11.651 -2.988 1.712 1.00 88.31 176 MET A C 1
ATOM 1378 O O . MET A 1 176 ? -12.728 -3.584 1.650 1.00 88.31 176 MET A O 1
ATOM 1382 N N . ARG A 1 177 ? -11.068 -2.653 2.873 1.00 87.12 177 ARG A N 1
ATOM 1383 C CA . ARG A 1 177 ? -11.665 -2.934 4.189 1.00 87.12 177 ARG A CA 1
ATOM 1384 C C . ARG A 1 177 ? -13.059 -2.340 4.318 1.00 87.12 177 ARG A C 1
ATOM 1386 O O . ARG A 1 177 ? -13.993 -3.035 4.709 1.00 87.12 177 ARG A O 1
ATOM 1393 N N . ALA A 1 178 ? -13.215 -1.072 3.945 1.00 88.38 178 ALA A N 1
ATOM 1394 C CA . ALA A 1 178 ? -14.510 -0.415 4.006 1.00 88.38 178 ALA A CA 1
ATOM 1395 C C . ALA A 1 178 ? -15.546 -1.076 3.092 1.00 88.38 178 ALA A C 1
ATOM 1397 O O . ALA A 1 178 ? -16.687 -1.274 3.500 1.00 88.38 178 ALA A O 1
ATOM 1398 N N . SER A 1 179 ? -15.151 -1.478 1.881 1.00 88.00 179 SER A N 1
ATOM 1399 C CA . SER A 1 179 ? -16.032 -2.207 0.967 1.00 88.00 179 SER A CA 1
ATOM 1400 C C . SER A 1 179 ? -16.483 -3.546 1.549 1.00 88.00 179 SER A C 1
ATOM 1402 O O . SER A 1 179 ? -17.651 -3.912 1.420 1.00 88.00 179 SER A O 1
ATOM 1404 N N . GLU A 1 180 ? -15.581 -4.282 2.196 1.00 86.88 180 GLU A N 1
ATOM 1405 C CA . GLU A 1 180 ? -15.907 -5.561 2.820 1.00 86.88 180 GLU A CA 1
ATOM 1406 C C . GLU A 1 180 ? -16.857 -5.399 4.012 1.00 86.88 180 GLU A C 1
ATOM 1408 O O . GLU A 1 180 ? -17.847 -6.126 4.103 1.00 86.88 180 GLU A O 1
ATOM 1413 N N . LEU A 1 181 ? -16.607 -4.420 4.884 1.00 86.88 181 LEU A N 1
ATOM 1414 C CA . LEU A 1 181 ? -17.473 -4.119 6.028 1.00 86.88 181 LEU A CA 1
ATOM 1415 C C . LEU A 1 181 ? -18.864 -3.666 5.575 1.00 86.88 181 LEU A C 1
ATOM 1417 O O . LEU A 1 181 ? -19.865 -4.209 6.038 1.00 86.88 181 LEU A O 1
ATOM 1421 N N . ALA A 1 182 ? -18.936 -2.780 4.578 1.00 85.56 182 ALA A N 1
ATOM 1422 C CA . ALA A 1 182 ? -20.204 -2.337 4.010 1.00 85.56 182 ALA A CA 1
ATOM 1423 C C . ALA A 1 182 ? -21.004 -3.507 3.405 1.00 85.56 182 ALA A C 1
ATOM 1425 O O . ALA A 1 182 ? -22.209 -3.607 3.620 1.00 85.56 182 ALA A O 1
ATOM 1426 N N . LYS A 1 183 ? -20.344 -4.442 2.703 1.00 86.88 183 LYS A N 1
ATOM 1427 C CA . LYS A 1 183 ? -20.991 -5.658 2.164 1.00 86.88 183 LYS A CA 1
ATOM 1428 C C . LYS A 1 183 ? -21.514 -6.594 3.250 1.00 86.88 183 LYS A C 1
ATOM 1430 O O . LYS A 1 183 ? -22.498 -7.291 3.023 1.00 86.88 183 LYS A O 1
ATOM 1435 N N . ARG A 1 184 ? -20.860 -6.624 4.411 1.00 87.00 184 ARG A N 1
ATOM 1436 C CA . ARG A 1 184 ? -21.304 -7.378 5.594 1.00 87.00 184 ARG A CA 1
ATOM 1437 C C . ARG A 1 184 ? -22.416 -6.667 6.366 1.00 87.00 184 ARG A C 1
ATOM 1439 O O . ARG A 1 184 ? -22.877 -7.199 7.367 1.00 87.00 184 ARG A O 1
ATOM 1446 N N . GLY A 1 185 ? -22.851 -5.503 5.888 1.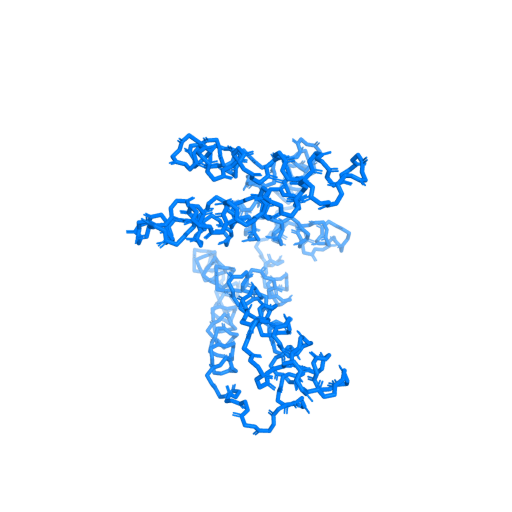00 83.81 185 GLY A N 1
ATOM 1447 C CA . GLY A 1 185 ? -23.904 -4.717 6.500 1.00 83.81 185 GLY A CA 1
ATOM 1448 C C . GLY A 1 185 ? -23.414 -3.732 7.550 1.00 83.81 185 GLY A C 1
ATOM 1449 O O . GLY A 1 185 ? -24.275 -3.092 8.119 1.00 83.81 185 GLY A O 1
ATOM 1450 N N . ASP A 1 186 ? -22.101 -3.558 7.769 1.00 85.06 186 ASP A N 1
ATOM 1451 C CA . ASP A 1 186 ? -21.512 -2.632 8.754 1.00 85.06 186 ASP A CA 1
ATOM 1452 C C . ASP A 1 186 ? -21.016 -1.318 8.099 1.00 85.06 186 ASP A C 1
ATOM 1454 O O . ASP A 1 186 ? -19.819 -1.161 7.822 1.00 85.06 186 ASP A O 1
ATOM 1458 N N . PRO A 1 187 ? -21.902 -0.335 7.823 1.00 85.31 187 PRO A N 1
ATOM 1459 C CA . PRO A 1 187 ? -21.505 0.957 7.273 1.00 85.31 187 PRO A CA 1
ATOM 1460 C C . PRO A 1 187 ? -20.737 1.818 8.287 1.00 85.31 187 PRO A C 1
ATOM 1462 O O . PRO A 1 187 ? -19.995 2.708 7.875 1.00 85.31 187 PRO A O 1
ATOM 1465 N N . ALA A 1 188 ? -20.888 1.573 9.595 1.00 84.44 188 ALA A N 1
ATOM 1466 C CA . ALA A 1 188 ? -20.192 2.327 10.635 1.00 84.44 188 ALA A CA 1
ATOM 1467 C C . ALA A 1 188 ? -18.702 1.957 10.674 1.00 84.44 188 ALA A C 1
ATOM 1469 O O . ALA A 1 188 ? -17.847 2.840 10.589 1.00 84.44 188 ALA A O 1
ATOM 1470 N N . GLY A 1 189 ? -18.380 0.662 10.689 1.00 84.31 189 GLY A N 1
ATOM 1471 C CA . GLY A 1 189 ? -17.003 0.171 10.599 1.00 84.31 189 GLY A CA 1
ATOM 1472 C C . GLY A 1 189 ? -16.372 0.448 9.237 1.00 84.31 189 GLY A C 1
ATOM 1473 O O . GLY A 1 189 ? -15.176 0.751 9.146 1.00 84.31 189 GLY A O 1
ATOM 1474 N N . ALA A 1 190 ? -17.175 0.420 8.168 1.00 87.69 190 ALA A N 1
ATOM 1475 C CA . ALA A 1 190 ? -16.721 0.860 6.856 1.00 87.69 190 ALA A CA 1
ATOM 1476 C C . ALA A 1 190 ? -16.299 2.336 6.870 1.00 87.69 190 ALA A C 1
ATOM 1478 O O . ALA A 1 190 ? -15.239 2.683 6.342 1.00 87.69 190 ALA A O 1
ATOM 1479 N N . TRP A 1 191 ? -17.100 3.201 7.501 1.00 90.62 191 TRP A N 1
ATOM 1480 C CA . TRP A 1 191 ? -16.782 4.619 7.627 1.00 90.62 191 TRP A CA 1
ATOM 1481 C C . TRP A 1 191 ? -15.513 4.844 8.451 1.00 90.62 191 TRP A C 1
ATOM 1483 O O . TRP A 1 191 ? -14.640 5.583 8.005 1.00 90.62 191 TRP A O 1
ATOM 1493 N N . GLU A 1 192 ? -15.355 4.172 9.596 1.00 86.25 192 GLU A N 1
ATOM 1494 C CA . GLU A 1 192 ? -14.141 4.285 10.422 1.00 86.25 192 GLU A CA 1
ATOM 1495 C C . GLU A 1 192 ? -12.878 3.873 9.656 1.00 86.25 192 GLU A C 1
ATOM 1497 O O . GLU A 1 192 ? -11.847 4.546 9.741 1.00 86.25 192 GLU A O 1
ATOM 1502 N N . SER A 1 193 ? -12.965 2.799 8.863 1.00 86.06 193 SER A N 1
ATOM 1503 C CA . SER A 1 193 ? -11.851 2.321 8.038 1.00 86.06 193 SER A CA 1
ATOM 1504 C C . SER A 1 193 ? -11.393 3.377 7.028 1.00 86.06 193 SER A C 1
ATOM 1506 O O . SER A 1 193 ? -10.189 3.578 6.851 1.00 86.06 193 SER A O 1
ATOM 1508 N N . VAL A 1 194 ? -12.340 4.079 6.398 1.00 89.12 194 VAL A N 1
ATOM 1509 C CA . VAL A 1 194 ? -12.045 5.170 5.457 1.00 89.12 194 VAL A CA 1
ATOM 1510 C C . VAL A 1 194 ? -11.612 6.445 6.181 1.00 89.12 194 VAL A C 1
ATOM 1512 O O . VAL A 1 194 ? -10.700 7.109 5.702 1.00 89.12 194 VAL A O 1
ATOM 1515 N N . GLU A 1 195 ? -12.195 6.786 7.333 1.00 86.19 195 GLU A N 1
ATOM 1516 C CA . GLU A 1 195 ? -11.817 7.970 8.124 1.00 86.19 195 GLU A CA 1
ATOM 1517 C C . GLU A 1 195 ? -10.355 7.894 8.583 1.00 86.19 195 GLU A C 1
ATOM 1519 O O . GLU A 1 195 ? -9.636 8.897 8.558 1.00 86.19 195 GLU A O 1
ATOM 1524 N N . HIS A 1 196 ? -9.893 6.698 8.953 1.00 82.19 196 HIS A N 1
ATOM 1525 C CA . HIS A 1 196 ? -8.496 6.478 9.305 1.00 82.19 196 HIS A CA 1
ATOM 1526 C C . HIS A 1 196 ? -7.569 6.723 8.105 1.00 82.19 196 HIS A C 1
ATOM 1528 O O . HIS A 1 196 ? -6.656 7.538 8.203 1.00 82.19 196 HIS A O 1
ATOM 1534 N N . GLY A 1 197 ? -7.857 6.117 6.945 1.00 81.00 197 GLY A N 1
ATOM 1535 C CA . GLY A 1 197 ? -7.076 6.350 5.722 1.00 81.00 197 GLY A CA 1
ATOM 1536 C C . GLY A 1 197 ? -7.137 7.801 5.225 1.00 81.00 197 GLY A C 1
ATOM 1537 O O . GLY A 1 197 ? -6.147 8.332 4.730 1.00 81.00 197 GLY A O 1
ATOM 1538 N N . PHE A 1 198 ? -8.278 8.470 5.402 1.00 83.75 198 PHE A N 1
ATOM 1539 C CA . PHE A 1 198 ? -8.467 9.883 5.075 1.00 83.75 198 PHE A CA 1
ATOM 1540 C C . PHE A 1 198 ? -7.638 10.808 5.973 1.00 83.75 198 PHE A C 1
ATOM 1542 O O . PHE A 1 198 ? -7.131 11.820 5.499 1.00 83.75 198 PHE A O 1
ATOM 1549 N N . SER A 1 199 ? -7.481 10.471 7.257 1.00 80.44 199 SER A N 1
ATOM 1550 C CA . SER A 1 199 ? -6.665 11.263 8.188 1.00 80.44 199 SER A CA 1
ATOM 1551 C C . SER A 1 199 ? -5.198 11.315 7.755 1.00 80.44 199 SER A C 1
ATOM 1553 O O . SER A 1 199 ? -4.561 12.361 7.878 1.00 80.44 199 SER A O 1
ATOM 1555 N N . ASP A 1 200 ? -4.691 10.214 7.199 1.00 77.25 200 ASP A N 1
ATOM 1556 C CA . ASP A 1 200 ? -3.332 10.143 6.663 1.00 77.25 200 ASP A CA 1
ATOM 1557 C C . ASP A 1 200 ? -3.234 10.766 5.256 1.00 77.25 200 ASP A C 1
ATOM 1559 O O . ASP A 1 200 ? -2.216 11.378 4.917 1.00 77.25 200 ASP A O 1
ATOM 1563 N N . TYR A 1 201 ? -4.298 10.657 4.443 1.00 80.88 201 TYR A N 1
ATOM 1564 C CA . TYR A 1 201 ? -4.322 11.072 3.032 1.00 80.88 201 TYR A CA 1
ATOM 1565 C C . TYR A 1 201 ? -5.600 11.840 2.640 1.00 80.88 201 TYR A C 1
ATOM 1567 O O . TYR A 1 201 ? -6.419 11.340 1.861 1.00 80.88 201 TYR A O 1
ATOM 1575 N N . PRO A 1 202 ? -5.769 13.089 3.109 1.00 80.31 202 PRO A N 1
ATOM 1576 C CA . PRO A 1 202 ? -7.010 13.844 2.916 1.00 80.31 202 PRO A CA 1
ATOM 1577 C C . PRO A 1 202 ? -7.238 14.308 1.469 1.00 80.31 202 PRO A C 1
ATOM 1579 O O . PRO A 1 202 ? -8.370 14.572 1.066 1.00 80.31 202 PRO A O 1
ATOM 1582 N N . ASP A 1 203 ? -6.173 14.392 0.674 1.00 82.25 203 ASP A N 1
ATOM 1583 C CA . ASP A 1 203 ? -6.221 14.866 -0.714 1.00 82.25 203 ASP A CA 1
ATOM 1584 C C . ASP A 1 203 ? -6.664 13.768 -1.706 1.00 82.25 203 ASP A C 1
ATOM 1586 O O . ASP A 1 203 ? -6.799 14.028 -2.901 1.00 82.25 203 ASP A O 1
ATOM 1590 N N . ASP A 1 204 ? -6.889 12.532 -1.246 1.00 87.12 204 ASP A N 1
ATOM 1591 C CA . ASP A 1 204 ? -7.246 11.425 -2.127 1.00 87.12 204 ASP A CA 1
ATOM 1592 C C . ASP A 1 204 ? -8.724 11.495 -2.575 1.00 87.12 204 ASP A C 1
ATOM 1594 O O . ASP A 1 204 ? -9.637 11.451 -1.741 1.00 87.12 204 ASP A O 1
ATOM 1598 N N . PRO A 1 205 ? -9.012 11.583 -3.888 1.00 87.00 205 PRO A N 1
ATOM 1599 C CA . PRO A 1 205 ? -10.373 11.819 -4.368 1.00 87.00 205 PRO A CA 1
ATOM 1600 C C . PRO A 1 205 ? -11.304 10.619 -4.146 1.00 87.00 205 PRO A C 1
ATOM 1602 O O . PRO A 1 205 ? -12.483 10.804 -3.849 1.00 87.00 205 PRO A O 1
ATOM 1605 N N . LYS A 1 206 ? -10.790 9.387 -4.250 1.00 89.38 206 LYS A N 1
ATOM 1606 C CA . LYS A 1 206 ? -11.594 8.164 -4.102 1.00 89.38 206 LYS A CA 1
ATOM 1607 C C . LYS A 1 206 ? -11.937 7.907 -2.634 1.00 89.38 206 LYS A C 1
ATOM 1609 O O . LYS A 1 206 ? -13.081 7.569 -2.337 1.00 89.38 206 LYS A O 1
ATOM 1614 N N . LEU A 1 207 ? -10.989 8.129 -1.714 1.00 89.44 207 LEU A N 1
ATOM 1615 C CA . LEU A 1 207 ? -11.260 8.121 -0.272 1.00 89.44 207 LEU A CA 1
ATOM 1616 C C . LEU A 1 207 ? -12.330 9.153 0.083 1.00 89.44 207 LEU A C 1
ATOM 1618 O O . LEU A 1 207 ? -13.279 8.815 0.782 1.00 89.44 207 LEU A O 1
ATOM 1622 N N . ASN A 1 208 ? -12.225 10.376 -0.443 1.00 89.06 208 ASN A N 1
ATOM 1623 C CA . ASN A 1 208 ? -13.213 11.430 -0.208 1.00 89.06 208 ASN A CA 1
ATOM 1624 C C . ASN A 1 208 ? -14.630 11.042 -0.643 1.00 89.06 208 ASN A C 1
ATOM 1626 O O . ASN A 1 208 ? -15.579 11.253 0.113 1.00 89.06 208 ASN A O 1
ATOM 1630 N N . GLN A 1 209 ? -14.774 10.464 -1.836 1.00 89.94 209 GLN A N 1
ATOM 1631 C CA . GLN A 1 209 ? -16.073 10.025 -2.351 1.00 89.94 209 GLN A CA 1
ATOM 1632 C C . GLN A 1 209 ? -16.689 8.936 -1.467 1.00 89.94 209 GLN A C 1
ATOM 1634 O O . GLN A 1 209 ? -17.785 9.118 -0.941 1.00 89.94 209 GLN A O 1
ATOM 1639 N N . VAL A 1 210 ? -15.951 7.851 -1.213 1.00 90.56 210 VAL A N 1
ATOM 1640 C CA . VAL A 1 210 ? -16.452 6.730 -0.399 1.00 90.56 210 VAL A CA 1
ATOM 1641 C C . VAL A 1 210 ? -16.762 7.174 1.031 1.00 90.56 210 VAL A C 1
ATOM 1643 O O . VAL A 1 210 ? -17.768 6.769 1.611 1.00 90.56 210 VAL A O 1
ATOM 1646 N N . ARG A 1 211 ? -15.945 8.066 1.596 1.00 90.75 211 ARG A N 1
ATOM 1647 C CA . ARG A 1 211 ? -16.196 8.673 2.904 1.00 90.75 211 ARG A CA 1
ATOM 1648 C C . ARG A 1 211 ? -17.512 9.445 2.935 1.00 90.75 211 ARG A C 1
ATOM 1650 O O . ARG A 1 211 ? -18.250 9.342 3.917 1.00 90.75 211 ARG A O 1
ATOM 1657 N N . ALA A 1 212 ? -17.794 10.245 1.906 1.00 89.12 212 ALA A N 1
ATOM 1658 C CA . ALA A 1 212 ? -19.026 11.021 1.812 1.00 89.12 212 ALA A CA 1
ATOM 1659 C C . ALA A 1 212 ? -20.254 10.101 1.731 1.00 89.12 212 ALA A C 1
ATOM 1661 O O . ALA A 1 212 ? -21.205 10.290 2.492 1.00 89.12 212 ALA A O 1
ATOM 1662 N N . ASP A 1 213 ? -20.191 9.057 0.905 1.00 90.00 213 ASP A N 1
ATOM 1663 C CA . ASP A 1 213 ? -21.270 8.075 0.764 1.00 90.00 213 ASP A CA 1
ATOM 1664 C C . ASP A 1 213 ? -21.545 7.340 2.083 1.00 90.00 213 ASP A C 1
ATOM 1666 O O . ASP A 1 213 ? -22.690 7.262 2.541 1.00 90.00 213 ASP A O 1
ATOM 1670 N N . LEU A 1 214 ? -20.490 6.862 2.750 1.00 89.25 214 LEU A N 1
ATOM 1671 C CA . LEU A 1 214 ? -20.595 6.178 4.041 1.00 89.25 214 LEU A CA 1
ATOM 1672 C C . LEU A 1 214 ? -21.051 7.116 5.162 1.00 89.25 214 LEU A C 1
ATOM 1674 O O . LEU A 1 214 ? -21.750 6.684 6.073 1.00 89.25 214 LEU A O 1
ATOM 1678 N N . THR A 1 215 ? -20.723 8.410 5.085 1.00 88.56 215 THR A N 1
ATOM 1679 C CA . THR A 1 215 ? -21.225 9.410 6.042 1.00 88.56 215 THR A CA 1
ATOM 1680 C C . THR A 1 215 ? -22.747 9.515 5.979 1.00 88.56 215 THR A C 1
ATOM 1682 O O . THR A 1 215 ? -23.392 9.652 7.017 1.00 88.56 215 THR A O 1
ATOM 1685 N N . THR A 1 216 ? -23.331 9.421 4.784 1.00 88.19 216 THR A N 1
ATOM 1686 C CA . THR A 1 216 ? -24.789 9.406 4.616 1.00 88.19 216 THR A CA 1
ATOM 1687 C C . THR A 1 216 ? -25.397 8.102 5.133 1.00 88.19 216 THR A C 1
ATOM 1689 O O . THR A 1 216 ? -26.420 8.134 5.814 1.00 88.19 216 THR A O 1
ATOM 1692 N N . GLN A 1 217 ? -24.758 6.960 4.868 1.00 85.69 217 GLN A N 1
ATOM 1693 C CA . GLN A 1 217 ? -25.255 5.644 5.298 1.00 85.69 217 GLN A CA 1
ATOM 1694 C C . GLN A 1 217 ? -25.163 5.434 6.818 1.00 85.69 217 GLN A C 1
ATOM 1696 O O . GLN A 1 217 ? -26.060 4.845 7.414 1.00 85.69 217 GLN A O 1
ATOM 1701 N N . ALA A 1 218 ? -24.115 5.955 7.460 1.00 87.12 218 ALA A N 1
ATOM 1702 C CA . ALA A 1 218 ? -23.867 5.854 8.897 1.00 87.12 218 ALA A CA 1
ATOM 1703 C C . ALA A 1 218 ? -24.116 7.188 9.633 1.00 87.12 218 ALA A C 1
ATOM 1705 O O . ALA A 1 218 ? -23.448 7.500 10.619 1.00 87.12 218 ALA A O 1
ATOM 1706 N N . ALA A 1 219 ? -25.075 8.000 9.172 1.00 86.56 219 ALA A N 1
ATOM 1707 C CA . ALA A 1 219 ? -25.257 9.381 9.635 1.00 86.56 219 ALA A CA 1
ATOM 1708 C C . ALA A 1 219 ? -25.428 9.527 11.160 1.00 86.56 219 ALA A C 1
ATOM 1710 O O . ALA A 1 219 ? -24.891 10.467 11.752 1.00 86.56 219 ALA A O 1
ATOM 1711 N N . GLY A 1 220 ? -26.150 8.600 11.804 1.00 83.94 220 GLY A N 1
ATOM 1712 C CA . GLY A 1 220 ? -26.313 8.573 13.264 1.00 83.94 220 GLY A CA 1
ATOM 1713 C C . GLY A 1 220 ? -24.977 8.387 13.982 1.00 83.94 220 GLY A C 1
ATOM 1714 O O . GLY A 1 220 ? -24.572 9.245 14.771 1.00 83.94 220 GLY A O 1
ATOM 1715 N N . PHE A 1 221 ? -24.251 7.339 13.593 1.00 86.69 221 PHE A N 1
ATOM 1716 C CA . PHE A 1 221 ? -22.941 6.997 14.134 1.00 86.69 221 PHE A CA 1
ATOM 1717 C C . PHE A 1 221 ? -21.925 8.132 13.943 1.00 86.69 221 PHE A C 1
ATOM 1719 O O . PHE A 1 221 ? -21.305 8.593 14.904 1.00 86.69 221 PHE A O 1
ATOM 1726 N N . VAL A 1 222 ? -21.811 8.662 12.721 1.00 86.25 222 VAL A N 1
ATOM 1727 C CA . VAL A 1 222 ? -20.863 9.741 12.402 1.00 86.25 222 VAL A CA 1
ATOM 1728 C C . VAL A 1 222 ? -21.172 11.011 13.190 1.00 86.25 222 VAL A C 1
ATOM 1730 O O . VAL A 1 222 ? -20.259 11.674 13.690 1.00 86.25 222 VAL A O 1
ATOM 1733 N N . LYS A 1 223 ? -22.456 11.353 13.351 1.00 89.06 223 LYS A N 1
ATOM 1734 C CA . LYS A 1 223 ? -22.873 12.481 14.190 1.00 89.06 223 LYS A CA 1
ATOM 1735 C C . LYS A 1 223 ? -22.443 12.274 15.642 1.00 89.06 223 LYS A C 1
ATOM 1737 O O . LYS A 1 223 ? -21.909 13.209 16.245 1.00 89.06 223 LYS A O 1
ATOM 1742 N N . SER A 1 224 ? -22.661 11.080 16.191 1.00 87.19 224 SER A N 1
ATOM 1743 C CA . SER A 1 224 ? -22.286 10.737 17.564 1.00 87.19 224 SER A CA 1
ATOM 1744 C C . SER A 1 224 ? -20.770 10.858 17.781 1.00 87.19 224 SER A C 1
ATOM 1746 O O . SER A 1 224 ? -20.348 11.531 18.723 1.00 87.19 224 SER A O 1
ATOM 1748 N N . ILE A 1 225 ? -19.953 10.327 16.864 1.00 88.00 225 ILE A N 1
ATOM 1749 C CA . ILE A 1 225 ? -18.483 10.420 16.918 1.00 88.00 225 ILE A CA 1
ATOM 1750 C C . ILE A 1 225 ? -17.991 11.869 16.826 1.00 88.00 225 ILE A C 1
ATOM 1752 O O . ILE A 1 225 ? -17.231 12.318 17.684 1.00 88.00 225 ILE A O 1
ATOM 1756 N N . ARG A 1 226 ? -18.445 12.642 15.831 1.00 86.44 226 ARG A N 1
ATOM 1757 C CA . ARG A 1 226 ? -18.009 14.042 15.665 1.00 86.44 226 ARG A CA 1
ATOM 1758 C C . ARG A 1 226 ? -18.381 14.904 16.870 1.00 86.44 226 ARG A C 1
ATOM 1760 O O . ARG A 1 226 ? -17.570 15.697 17.340 1.00 86.44 226 ARG A O 1
ATOM 1767 N N . THR A 1 227 ? -19.582 14.702 17.414 1.00 86.75 227 THR A N 1
ATOM 1768 C CA . THR A 1 227 ? -20.026 15.413 18.621 1.00 86.75 227 THR A CA 1
ATOM 1769 C C . THR A 1 227 ? -19.157 15.046 19.826 1.00 86.75 227 THR A C 1
ATOM 1771 O O . THR A 1 227 ? -18.770 15.932 20.587 1.00 86.75 227 THR A O 1
ATOM 1774 N N . ALA A 1 228 ? -18.795 13.768 19.986 1.00 85.81 228 ALA A N 1
ATOM 1775 C CA . ALA A 1 228 ? -17.893 13.329 21.048 1.00 85.81 228 ALA A CA 1
ATOM 1776 C C . ALA A 1 228 ? -16.514 14.006 20.954 1.00 85.81 228 ALA A C 1
ATOM 1778 O O . ALA A 1 228 ? -16.027 14.536 21.957 1.00 85.81 228 ALA A O 1
ATOM 1779 N N . GLN A 1 229 ? -15.930 14.052 19.752 1.00 85.81 229 GLN A N 1
ATOM 1780 C CA . GLN A 1 229 ? -14.630 14.678 19.482 1.00 85.81 229 GLN A CA 1
ATOM 1781 C C . GLN A 1 229 ? -14.643 16.195 19.729 1.00 85.81 229 GLN A C 1
ATOM 1783 O O . GLN A 1 229 ? -13.702 16.746 20.301 1.00 85.81 229 GLN A O 1
ATOM 1788 N N . ASP A 1 230 ? -15.712 16.893 19.340 1.00 88.75 230 ASP A N 1
ATOM 1789 C CA . ASP A 1 230 ? -15.844 18.333 19.582 1.00 88.75 230 ASP A CA 1
ATOM 1790 C C . ASP A 1 230 ? -15.970 18.664 21.076 1.00 88.75 230 ASP A C 1
ATOM 1792 O O . ASP A 1 230 ? -15.393 19.646 21.552 1.00 88.75 230 ASP A O 1
ATOM 1796 N N . MET A 1 231 ? -16.693 17.839 21.838 1.00 85.12 231 MET A 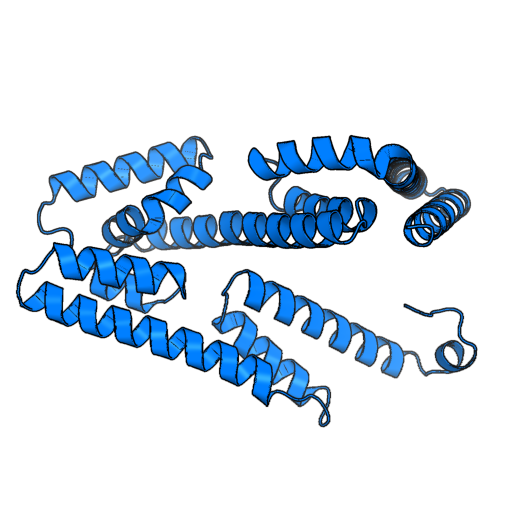N 1
ATOM 1797 C CA . MET A 1 231 ? -16.799 17.978 23.295 1.00 85.12 231 MET A CA 1
ATOM 1798 C C . MET A 1 231 ? -15.464 17.675 23.988 1.00 85.12 231 MET A C 1
ATOM 1800 O O . MET A 1 231 ? -15.092 18.362 24.942 1.00 85.12 231 MET A O 1
ATOM 1804 N N . GLU A 1 232 ? -14.711 16.697 23.482 1.00 84.38 232 GLU A N 1
ATOM 1805 C CA . GLU A 1 232 ? -13.370 16.355 23.966 1.00 84.38 232 GLU A CA 1
ATOM 1806 C C . GLU A 1 232 ? -12.387 17.514 23.765 1.00 84.38 232 GLU A C 1
ATOM 1808 O O . GLU A 1 232 ? -11.726 17.939 24.716 1.00 84.38 232 GLU A O 1
ATOM 1813 N N . LYS A 1 233 ? -12.374 18.120 22.568 1.00 88.38 233 LYS A N 1
ATOM 1814 C CA . LYS A 1 233 ? -11.586 19.330 22.265 1.00 88.38 233 LYS A CA 1
ATOM 1815 C C . LYS A 1 233 ? -11.921 20.494 23.203 1.00 88.38 233 LYS A C 1
ATOM 1817 O O . LYS A 1 233 ? -11.040 21.265 23.574 1.00 88.38 233 LYS A O 1
ATOM 1822 N N . LYS A 1 234 ? -13.182 20.598 23.635 1.00 89.50 234 LYS A N 1
ATOM 1823 C CA . LYS A 1 234 ? -13.666 21.590 24.614 1.00 89.50 234 LYS A CA 1
ATOM 1824 C C . LYS A 1 234 ? -13.410 21.196 26.078 1.00 89.50 234 LYS A C 1
ATOM 1826 O O . LYS A 1 234 ? -13.881 21.889 26.977 1.00 89.50 234 LYS A O 1
ATOM 1831 N N . ARG A 1 235 ? -12.677 20.104 26.336 1.00 86.00 235 ARG A N 1
ATOM 1832 C CA . ARG A 1 235 ? -12.402 19.524 27.667 1.00 86.00 235 ARG A CA 1
ATOM 1833 C C . ARG A 1 235 ? -13.655 19.099 28.446 1.00 86.00 235 ARG A C 1
ATOM 1835 O O . ARG A 1 235 ? -13.609 18.939 29.663 1.00 86.00 235 ARG A O 1
ATOM 1842 N N . GLN A 1 236 ? -14.771 18.861 27.759 1.00 86.50 236 GLN A N 1
ATOM 1843 C CA . GLN A 1 236 ? -16.023 18.380 28.349 1.00 86.50 236 GLN A CA 1
ATOM 1844 C C . GLN A 1 236 ? -16.070 16.846 28.334 1.00 86.50 236 GLN A C 1
ATOM 1846 O O . GLN A 1 236 ? -16.893 16.228 27.657 1.00 86.50 236 GLN A O 1
ATOM 1851 N N . LEU A 1 237 ? -15.157 16.225 29.086 1.00 82.62 237 LEU A N 1
ATOM 1852 C CA . LEU A 1 237 ? -14.893 14.782 29.023 1.00 82.62 237 LEU A CA 1
ATOM 1853 C C . LEU A 1 237 ? -16.112 13.914 29.383 1.00 82.62 237 LEU A C 1
ATOM 1855 O O . LEU A 1 237 ? -16.336 12.888 28.749 1.00 82.62 237 LEU A O 1
ATOM 1859 N N . GLY A 1 238 ? -16.938 14.337 30.350 1.00 80.38 238 GLY A N 1
ATOM 1860 C CA . GLY A 1 238 ? -18.148 13.596 30.738 1.00 80.38 238 GLY A CA 1
ATOM 1861 C C . GLY A 1 238 ? -19.194 13.532 29.619 1.00 80.38 238 GLY A C 1
ATOM 1862 O O . GLY A 1 238 ? -19.737 12.467 29.332 1.00 80.38 238 GLY A O 1
ATOM 1863 N N . SER A 1 239 ? -19.419 14.655 28.935 1.00 80.88 239 SER A N 1
ATOM 1864 C CA . SER A 1 239 ? -20.322 14.729 27.783 1.00 80.88 239 SER A CA 1
ATOM 1865 C C . SER A 1 239 ? -19.755 13.982 26.576 1.00 80.88 239 SER A C 1
ATOM 1867 O O . SER A 1 239 ? -20.493 13.279 25.891 1.00 80.88 239 SER A O 1
ATOM 1869 N N . SER A 1 240 ? -18.446 14.096 26.333 1.00 81.25 240 SER A N 1
ATOM 1870 C CA . SER A 1 240 ? -17.750 13.358 25.272 1.00 81.25 240 SER A CA 1
ATOM 1871 C C . SER A 1 240 ? -17.915 11.842 25.435 1.00 81.25 240 SER A C 1
ATOM 1873 O O . SER A 1 240 ? -18.325 11.162 24.495 1.00 81.25 240 SER A O 1
ATOM 1875 N N . LEU A 1 241 ? -17.722 11.319 26.653 1.00 83.06 241 LEU A N 1
ATOM 1876 C CA . LEU A 1 241 ? -17.894 9.896 26.948 1.00 83.06 241 LEU A CA 1
ATOM 1877 C C . LEU A 1 241 ? -19.324 9.409 26.674 1.00 83.06 241 LEU A C 1
ATOM 1879 O O . LEU A 1 241 ? -19.502 8.333 26.108 1.00 83.06 241 LEU A O 1
ATOM 1883 N N . ALA A 1 242 ? -20.344 10.196 27.027 1.00 85.75 242 ALA A N 1
ATOM 1884 C CA . ALA A 1 242 ? -21.736 9.841 26.750 1.00 85.75 242 ALA A CA 1
ATOM 1885 C C . ALA A 1 242 ? -22.010 9.699 25.240 1.00 85.75 242 ALA A C 1
ATOM 1887 O O . ALA A 1 242 ? -22.706 8.774 24.818 1.00 85.75 242 ALA A O 1
ATOM 1888 N N . TRP A 1 243 ? -21.420 10.570 24.417 1.00 84.25 243 TRP A N 1
ATOM 1889 C CA . TRP A 1 243 ? -21.528 10.489 22.959 1.00 84.25 243 TRP A CA 1
ATOM 1890 C C . TRP A 1 243 ? -20.738 9.317 22.363 1.00 84.25 243 TRP A C 1
ATOM 1892 O O . TRP A 1 243 ? -21.248 8.660 21.457 1.00 84.25 243 TRP A O 1
ATOM 1902 N N . TYR A 1 244 ? -19.561 8.980 22.903 1.00 82.81 244 TYR A N 1
ATOM 1903 C CA . TYR A 1 244 ? -18.834 7.767 22.505 1.00 82.81 244 TYR A CA 1
ATOM 1904 C C . TYR A 1 244 ? -19.605 6.485 22.856 1.00 82.81 244 TYR A C 1
ATOM 1906 O O . TYR A 1 244 ? -19.676 5.567 22.041 1.00 82.81 244 TYR A O 1
ATOM 1914 N N . LEU A 1 245 ? -20.239 6.422 24.032 1.00 84.06 245 LEU A N 1
ATOM 1915 C CA . LEU A 1 245 ? -21.078 5.282 24.424 1.00 84.06 245 LEU A CA 1
ATOM 1916 C C . LEU A 1 245 ? -22.302 5.133 23.515 1.00 84.06 245 LEU A C 1
ATOM 1918 O O . LEU A 1 245 ? -22.675 4.016 23.159 1.00 84.06 245 LEU A O 1
ATOM 1922 N N . ARG A 1 246 ? -22.899 6.253 23.096 1.00 81.94 246 ARG A N 1
ATOM 1923 C CA . ARG A 1 246 ? -23.980 6.254 22.108 1.00 81.94 246 ARG A CA 1
ATOM 1924 C C . ARG A 1 246 ? -23.509 5.736 20.749 1.00 81.94 246 ARG A C 1
ATOM 1926 O O . ARG A 1 246 ? -24.166 4.867 20.185 1.00 81.94 246 ARG A O 1
ATOM 1933 N N . ALA A 1 247 ? -22.364 6.209 20.256 1.00 81.69 247 ALA A N 1
ATOM 1934 C CA . ALA A 1 247 ? -21.779 5.702 19.015 1.00 81.69 247 ALA A CA 1
ATOM 1935 C C . ALA A 1 247 ? -21.511 4.188 19.100 1.00 81.69 247 ALA A C 1
ATOM 1937 O O . ALA A 1 247 ? -21.797 3.452 18.162 1.00 81.69 247 ALA A O 1
ATOM 1938 N N . GLN A 1 248 ? -21.051 3.696 20.255 1.00 81.38 248 GLN A N 1
ATOM 1939 C CA . GLN A 1 248 ? -20.843 2.265 20.489 1.00 81.38 248 GLN A CA 1
ATOM 1940 C C . GLN A 1 248 ? -22.149 1.452 20.486 1.00 81.38 248 GLN A C 1
ATOM 1942 O O . GLN A 1 248 ? -22.147 0.297 20.061 1.00 81.38 248 GLN A O 1
ATOM 1947 N N . GLN A 1 249 ? -23.258 2.017 20.971 1.00 77.94 249 GLN A N 1
ATOM 1948 C CA . GLN A 1 249 ? -24.574 1.377 20.876 1.00 77.94 249 GLN A CA 1
ATOM 1949 C C . GLN A 1 249 ? -25.065 1.327 19.428 1.00 77.94 249 GLN A C 1
ATOM 1951 O O . GLN A 1 249 ? -25.543 0.285 18.992 1.00 77.94 249 GLN A O 1
ATOM 1956 N N . GLU A 1 250 ? -24.896 2.417 18.678 1.00 75.12 250 GLU A N 1
ATOM 1957 C CA . GLU A 1 250 ? -25.244 2.497 17.254 1.00 75.12 250 GLU A CA 1
ATOM 1958 C C . GLU A 1 250 ? -24.404 1.513 16.412 1.00 75.12 250 GLU A C 1
ATOM 1960 O O . GLU A 1 250 ? -24.939 0.893 15.501 1.00 75.12 250 GLU A O 1
ATOM 1965 N N . TYR A 1 251 ? -23.140 1.277 16.786 1.00 71.12 251 TYR A N 1
ATOM 1966 C CA . TYR A 1 251 ? -22.250 0.279 16.174 1.00 71.12 251 TYR A CA 1
ATOM 1967 C C . TYR A 1 251 ? -22.671 -1.184 16.429 1.00 71.12 251 TYR A C 1
ATOM 1969 O O . TYR A 1 251 ? -22.344 -2.064 15.647 1.00 71.12 251 TYR A O 1
ATOM 1977 N N . ARG A 1 252 ? -23.379 -1.479 17.533 1.00 60.06 252 ARG A N 1
ATOM 1978 C CA . ARG A 1 252 ? -23.807 -2.850 17.905 1.00 60.06 252 ARG A CA 1
ATOM 1979 C C . ARG A 1 252 ? -25.207 -3.238 17.424 1.00 60.06 252 ARG A C 1
ATOM 1981 O O . ARG A 1 252 ? -25.596 -4.386 17.619 1.00 60.06 252 ARG A O 1
ATOM 1988 N N . MET A 1 253 ? -25.990 -2.292 16.903 1.00 50.41 253 MET A N 1
ATOM 1989 C CA . MET A 1 253 ? -27.354 -2.545 16.405 1.00 50.41 253 MET A CA 1
ATOM 1990 C C . MET A 1 253 ? -27.403 -2.891 14.910 1.00 50.41 253 MET A C 1
ATOM 1992 O O . MET A 1 253 ? -28.488 -2.977 14.337 1.00 50.41 253 MET A O 1
ATOM 1996 N N . VAL A 1 254 ? -26.232 -3.084 14.310 1.00 44.47 254 VAL A N 1
ATOM 1997 C CA . VAL A 1 254 ? -26.001 -3.493 12.929 1.00 44.47 254 VAL A CA 1
ATOM 1998 C C . VAL A 1 254 ? -25.362 -4.876 12.945 1.00 44.47 254 VAL A C 1
ATOM 2000 O O . VAL A 1 254 ? -25.798 -5.726 12.140 1.00 44.47 254 VAL A O 1
#

Foldseek 3Di:
DCPPDPVNVPDDPVVVVLVVVLVVLVVVLVLCVLLLVLVSNVVSLVVNCVSDVPDDSPVSPVLSVVLVVQLVVLLVQLQVCLVVVNLVSNLVSLVVSCVSHVVPPCSLVSLLSNDPDPVLLVVLVVVLVVCVVVVVLVVCLVCVSSQSSSCSVPVVSNVVSSVSSSLVSSQVSLQVQLVVCVVVVQLLSSLVSLVVSCVVPVPDPVSVVSNVVSCVVLVQLVVLQVQLVVCVVVVVNVVSVVSVVSSVVSRVVD

pLDDT: mean 85.21, std 9.71, range [44.06, 96.06]